Protein AF-0000000080312478 (afdb_homodimer)

pLDDT: mean 86.0, std 17.17, range [28.72, 98.69]

Organism: NCBI:txid927083

Secondary structure (DSSP, 8-state):
-BGGGTSEES---B-TTSBHHHHHHHHHHHT-SEEEEE-TTS-EEEEEEHHHHHHHHHHHT--GGGSBGGGTSBS---EEETTSBHHHHHHHHHHHT-SEEEEE-TTS-EEEEEEHHHHHHHHHT-S-HHHHHHHHHHHHHHHHHHTSPP------/-BGGGTSEES---B-TTSBHHHHHHHHHHHT-SEEEEE-TTS-EEEEEEHHHHHHHHHHHT--GGGSBGGGTSBS---EEETTSBHHHHHHHHHHHT-SEEEEE-TTS-EEEEEEHHHHHHHHHT-S-HHHHHHHHHHHHHHHHHHTSPP------

Sequence (312 aa):
MRVEEIMTRDPRCCAPQDDVSTAARIMWEQDCGVVPVVDDEGAPVGMITDRDICMAAYTRGAKLSDMSIETVMSRDVRTCRASDPIGSAERVMANAQVRRLAVVDDRGRVIGVVSLGDLARSRRRSPIRRTVEHLFADVARTLAAISQPRAERPAPMRVEEIMTRDPRCCAPQDDVSTAARIMWEQDCGVVPVVDDEGAPVGMITDRDICMAAYTRGAKLSDMSIETVMSRDVRTCRASDPIGSAERVMANAQVRRLAVVDDRGRVIGVVSLGDLARSRRRSPIRRTVEHLFADVARTLAAISQPRAERPAP

InterPro domains:
  IPR000644 CBS domain [PF00571] (3-56)
  IPR000644 CBS domain [PF00571] (70-122)
  IPR000644 CBS domain [PS51371] (7-64)
  IPR000644 CBS domain [PS51371] (73-131)
  IPR000644 CBS domain [SM00116] (10-58)
  IPR000644 CBS domain [SM00116] (76-124)
  IPR046342 CBS domain superfamily [G3DSA:3.10.580.10] (1-151)
  IPR046342 CBS domain superfamily [SSF54631] (1-122)
  IPR051257 Diverse Function CBS-Domain-Containing Protein [PTHR43080] (1-122)

Nearest PDB structures (foldseek):
  1xkf-assembly1_B-2  TM=8.472E-01  e=6.798E-12  Mycobacterium tuberculosis
  1pvm-assembly1_A  TM=8.149E-01  e=5.197E-12  Thermoplasma acidophilum DSM 1728
  3fhm-assembly2_B  TM=8.676E-01  e=3.407E-11  Agrobacterium fabrum str. C58
  3fhm-assembly2_C  TM=8.620E-01  e=1.953E-10  Agrobacterium fabrum str. C58
  3fhm-assembly1_D  TM=8.514E-01  e=1.708E-10  Agrobacterium fabrum str. C58

Structure (mmCIF, N/CA/C/O backbone):
data_AF-0000000080312478-model_v1
#
loop_
_entity.id
_entity.type
_entity.pdbx_description
1 polymer 'CBS domain protein'
#
loop_
_atom_site.group_PDB
_atom_site.id
_atom_site.type_symbol
_atom_site.label_atom_id
_atom_site.label_alt_id
_atom_site.label_comp_id
_atom_site.label_asym_id
_atom_site.label_entity_id
_atom_site.label_seq_id
_atom_site.pdbx_PDB_ins_code
_atom_site.Cartn_x
_atom_site.Cartn_y
_atom_site.Cartn_z
_atom_site.occupancy
_atom_site.B_iso_or_equiv
_atom_site.auth_seq_id
_atom_site.auth_comp_id
_atom_site.auth_asym_id
_atom_site.auth_atom_id
_atom_site.pdbx_PDB_model_num
ATOM 1 N N . MET A 1 1 ? -16.922 17.453 9.188 1 86.56 1 MET A N 1
ATOM 2 C CA . MET A 1 1 ? -16.969 16.531 8.055 1 86.56 1 MET A CA 1
ATOM 3 C C . MET A 1 1 ? -17.078 15.086 8.531 1 86.56 1 MET A C 1
ATOM 5 O O . MET A 1 1 ? -16.484 14.711 9.539 1 86.56 1 MET A O 1
ATOM 9 N N . ARG A 1 2 ? -17.906 14.289 7.805 1 93.06 2 ARG A N 1
ATOM 10 C CA . ARG A 1 2 ? -18.172 12.922 8.227 1 93.06 2 ARG A CA 1
ATOM 11 C C . ARG A 1 2 ? -17.578 11.914 7.25 1 93.06 2 ARG A C 1
ATOM 13 O O . ARG A 1 2 ? -17.266 12.266 6.113 1 93.06 2 ARG A O 1
ATOM 20 N N . VAL A 1 3 ? -17.406 10.703 7.688 1 95.25 3 VAL A N 1
ATOM 21 C CA . VAL A 1 3 ? -16.812 9.617 6.91 1 95.25 3 VAL A CA 1
ATOM 22 C C . VAL A 1 3 ? -17.609 9.406 5.625 1 95.25 3 VAL A C 1
ATOM 24 O O . VAL A 1 3 ? -17.047 9.203 4.555 1 95.25 3 VAL A O 1
ATOM 27 N N . GLU A 1 4 ? -18.875 9.547 5.68 1 95.88 4 GLU A N 1
ATOM 28 C CA . GLU A 1 4 ? -19.734 9.289 4.527 1 95.88 4 GLU A CA 1
ATOM 29 C C . GLU A 1 4 ? -19.453 10.273 3.395 1 95.88 4 GLU A C 1
ATOM 31 O O . GLU A 1 4 ? -19.734 9.992 2.23 1 95.88 4 GLU A O 1
ATOM 36 N N . GLU A 1 5 ? -18.922 11.375 3.668 1 93.38 5 GLU A N 1
ATOM 37 C CA . GLU A 1 5 ? -18.656 12.422 2.676 1 93.38 5 GLU A CA 1
ATOM 38 C C . GLU A 1 5 ? -17.406 12.117 1.865 1 93.38 5 GLU A C 1
ATOM 40 O O . GLU A 1 5 ? -17.188 12.703 0.806 1 93.38 5 GLU A O 1
ATOM 45 N N . ILE A 1 6 ? -16.609 11.133 2.375 1 91.38 6 ILE A N 1
ATOM 46 C CA . ILE A 1 6 ? -15.32 10.961 1.71 1 91.38 6 ILE A CA 1
ATOM 47 C C . ILE A 1 6 ? -15.094 9.492 1.373 1 91.38 6 ILE A C 1
ATOM 49 O O . ILE A 1 6 ? -14.195 9.148 0.604 1 91.38 6 ILE A O 1
ATOM 53 N N . MET A 1 7 ? -15.852 8.602 1.888 1 93.81 7 MET A N 1
ATOM 54 C CA . MET A 1 7 ? -15.641 7.172 1.718 1 93.81 7 MET A CA 1
ATOM 55 C C . MET A 1 7 ? -15.961 6.738 0.291 1 93.81 7 MET A C 1
ATOM 57 O O . MET A 1 7 ? -16.703 7.422 -0.418 1 93.81 7 MET A O 1
ATOM 61 N N . THR A 1 8 ? -15.32 5.668 -0.185 1 93.44 8 THR A N 1
ATOM 62 C CA . THR A 1 8 ? -15.812 4.941 -1.351 1 93.44 8 THR A CA 1
ATOM 63 C C . THR A 1 8 ? -17.094 4.176 -1.015 1 93.44 8 THR A C 1
ATOM 65 O O . THR A 1 8 ? -17.109 3.359 -0.092 1 93.44 8 THR A O 1
ATOM 68 N N . ARG A 1 9 ? -18.062 4.441 -1.725 1 95.5 9 ARG A N 1
ATOM 69 C CA . ARG A 1 9 ? -19.359 3.857 -1.407 1 95.5 9 ARG A CA 1
ATOM 70 C C . ARG A 1 9 ? -19.562 2.539 -2.146 1 95.5 9 ARG A C 1
ATOM 72 O O . ARG A 1 9 ? -19.062 2.359 -3.256 1 95.5 9 ARG A O 1
ATOM 79 N N . ASP A 1 10 ? -20.328 1.649 -1.52 1 94.38 10 ASP A N 1
ATOM 80 C CA . ASP A 1 10 ? -20.781 0.374 -2.074 1 94.38 10 ASP A CA 1
ATOM 81 C C . ASP A 1 10 ? -19.609 -0.4 -2.676 1 94.38 10 ASP A C 1
ATOM 83 O O . ASP A 1 10 ? -19.656 -0.791 -3.846 1 94.38 10 ASP A O 1
ATOM 87 N N . PRO A 1 11 ? -18.641 -0.604 -1.815 1 96.12 11 PRO A N 1
ATOM 88 C CA . PRO A 1 11 ? -17.5 -1.365 -2.334 1 96.12 11 PRO A CA 1
ATOM 89 C C . PRO A 1 11 ? -17.875 -2.793 -2.725 1 96.12 11 PRO A C 1
ATOM 91 O O . PRO A 1 11 ? -18.75 -3.4 -2.1 1 96.12 11 PRO A O 1
ATOM 94 N N . ARG A 1 12 ? -17.219 -3.287 -3.783 1 96.69 12 ARG A N 1
ATOM 95 C CA . ARG A 1 12 ? -17.344 -4.723 -4.012 1 96.69 12 ARG A CA 1
ATOM 96 C C . ARG A 1 12 ? -16.688 -5.512 -2.879 1 96.69 12 ARG A C 1
ATOM 98 O O . ARG A 1 12 ? -15.641 -5.129 -2.367 1 96.69 12 ARG A O 1
ATOM 105 N N . CYS A 1 13 ? -17.375 -6.559 -2.457 1 98.06 13 CYS A N 1
ATOM 106 C CA . CYS A 1 13 ? -16.906 -7.426 -1.384 1 98.06 13 CYS A CA 1
ATOM 107 C C . CYS A 1 13 ? -16.75 -8.859 -1.87 1 98.06 13 CYS A C 1
ATOM 109 O O . CYS A 1 13 ? -17.188 -9.195 -2.977 1 98.06 13 CYS A O 1
ATOM 111 N N . CYS A 1 14 ? -16.094 -9.625 -1.102 1 98.12 14 CYS A N 1
ATOM 112 C CA . CYS A 1 14 ? -15.992 -11.055 -1.361 1 98.12 14 CYS A CA 1
ATOM 113 C C . CYS A 1 14 ? -16.5 -11.867 -0.172 1 98.12 14 CYS A C 1
ATOM 115 O O . CYS A 1 14 ? -16.75 -11.312 0.899 1 98.12 14 CYS A O 1
ATOM 117 N N . ALA A 1 15 ? -16.703 -13.141 -0.446 1 98.62 15 ALA A N 1
ATOM 118 C CA . ALA A 1 15 ? -17.094 -14.086 0.604 1 98.62 15 ALA A CA 1
ATOM 119 C C . ALA A 1 15 ? -15.891 -14.93 1.035 1 98.62 15 ALA A C 1
ATOM 121 O O . ALA A 1 15 ? -14.969 -15.156 0.251 1 98.62 15 ALA A O 1
ATOM 122 N N . PRO A 1 16 ? -15.953 -15.422 2.328 1 98.19 16 PRO A N 1
ATOM 123 C CA . PRO A 1 16 ? -14.828 -16.219 2.832 1 98.19 16 PRO A CA 1
ATOM 124 C C . PRO A 1 16 ? -14.539 -17.438 1.973 1 98.19 16 PRO A C 1
ATOM 126 O O . PRO A 1 16 ? -13.383 -17.859 1.853 1 98.19 16 PRO A O 1
ATOM 129 N N . GLN A 1 17 ? -15.516 -17.953 1.303 1 98.12 17 GLN A N 1
ATOM 130 C CA . GLN A 1 17 ? -15.359 -19.219 0.588 1 98.12 17 GLN A CA 1
ATOM 131 C C . GLN A 1 17 ? -14.922 -18.984 -0.854 1 98.12 17 GLN A C 1
ATOM 133 O O . GLN A 1 17 ? -14.547 -19.922 -1.557 1 98.12 17 GLN A O 1
ATOM 138 N N . ASP A 1 18 ? -15.047 -17.75 -1.287 1 98.25 18 ASP A N 1
ATOM 139 C CA . ASP A 1 18 ? -14.539 -17.438 -2.621 1 98.25 18 ASP A CA 1
ATOM 140 C C . ASP A 1 18 ? -13.055 -17.797 -2.734 1 98.25 18 ASP A C 1
ATOM 142 O O . ASP A 1 18 ? -12.359 -17.906 -1.722 1 98.25 18 ASP A O 1
ATOM 146 N N . ASP A 1 19 ? -12.586 -18.062 -3.895 1 98.06 19 ASP A N 1
ATOM 147 C CA . ASP A 1 19 ? -11.148 -18.219 -4.066 1 98.06 19 ASP A CA 1
ATOM 148 C C . ASP A 1 19 ? -10.453 -16.859 -4.117 1 98.06 19 ASP A C 1
ATOM 150 O O . ASP A 1 19 ? -11.078 -15.852 -4.441 1 98.06 19 ASP A O 1
ATOM 154 N N . VAL A 1 20 ? -9.203 -16.828 -3.857 1 98.56 20 VAL A N 1
ATOM 155 C CA . VAL A 1 20 ? -8.406 -15.617 -3.707 1 98.56 20 VAL A CA 1
ATOM 156 C C . VAL A 1 20 ? -8.367 -14.859 -5.031 1 98.56 20 VAL A C 1
ATOM 158 O O . VAL A 1 20 ? -8.305 -13.625 -5.051 1 98.56 20 VAL A O 1
ATOM 161 N N . SER A 1 21 ? -8.477 -15.547 -6.133 1 98.44 21 SER A N 1
ATOM 162 C CA . SER A 1 21 ? -8.484 -14.883 -7.434 1 98.44 21 SER A CA 1
ATOM 163 C C . SER A 1 21 ? -9.672 -13.938 -7.566 1 98.44 21 SER A C 1
ATOM 165 O O . SER A 1 21 ? -9.586 -12.93 -8.266 1 98.44 21 SER A O 1
ATOM 167 N N . THR A 1 22 ? -10.75 -14.219 -6.906 1 98.31 22 THR A N 1
ATOM 168 C CA . THR A 1 22 ? -11.914 -13.336 -6.902 1 98.31 22 THR A CA 1
ATOM 169 C C . THR A 1 22 ? -11.562 -11.969 -6.328 1 98.31 22 THR A C 1
ATOM 171 O O . THR A 1 22 ? -11.906 -10.938 -6.902 1 98.31 22 THR A O 1
ATOM 174 N N . ALA A 1 23 ? -10.891 -11.984 -5.219 1 98.38 23 ALA A N 1
ATOM 175 C CA . ALA A 1 23 ? -10.461 -10.727 -4.609 1 98.38 23 ALA A CA 1
ATOM 176 C C . ALA A 1 23 ? -9.516 -9.961 -5.531 1 98.38 23 ALA A C 1
ATOM 178 O O . ALA A 1 23 ? -9.648 -8.75 -5.703 1 98.38 23 ALA A O 1
ATOM 179 N N . ALA A 1 24 ? -8.57 -10.648 -6.086 1 98.19 24 ALA A N 1
ATOM 180 C CA . ALA A 1 24 ? -7.609 -10.016 -6.988 1 98.19 24 ALA A CA 1
ATOM 181 C C . ALA A 1 24 ? -8.305 -9.422 -8.203 1 98.19 24 ALA A C 1
ATOM 183 O O . ALA A 1 24 ? -7.926 -8.352 -8.688 1 98.19 24 ALA A O 1
ATOM 184 N N . ARG A 1 25 ? -9.305 -10.094 -8.695 1 98.06 25 ARG A N 1
ATOM 185 C CA . ARG A 1 25 ? -10.086 -9.578 -9.812 1 98.06 25 ARG A CA 1
ATOM 186 C C . ARG A 1 25 ? -10.766 -8.266 -9.445 1 98.06 25 ARG A C 1
ATOM 188 O O . ARG A 1 25 ? -10.742 -7.312 -10.219 1 98.06 25 ARG A O 1
ATOM 195 N N . ILE A 1 26 ? -11.352 -8.25 -8.359 1 97.06 26 ILE A N 1
ATOM 196 C CA . ILE A 1 26 ? -12 -7.031 -7.883 1 97.06 26 ILE A CA 1
ATOM 197 C C . ILE A 1 26 ? -10.977 -5.902 -7.797 1 97.06 26 ILE A C 1
ATOM 199 O O . ILE A 1 26 ? -11.242 -4.785 -8.242 1 97.06 26 ILE A O 1
ATOM 203 N N . MET A 1 27 ? -9.82 -6.215 -7.234 1 95.12 27 MET A N 1
ATOM 204 C CA . MET A 1 27 ? -8.766 -5.211 -7.105 1 95.12 27 MET A CA 1
ATOM 205 C C . MET A 1 27 ? -8.344 -4.688 -8.477 1 95.12 27 MET A C 1
ATOM 207 O O . MET A 1 27 ? -8.094 -3.49 -8.641 1 95.12 27 MET A O 1
ATOM 211 N N . TRP A 1 28 ? -8.227 -5.594 -9.344 1 93.56 28 TRP A N 1
ATOM 212 C CA . TRP A 1 28 ? -7.848 -5.23 -10.703 1 93.56 28 TRP A CA 1
ATOM 213 C C . TRP A 1 28 ? -8.898 -4.328 -11.344 1 93.56 28 TRP A C 1
ATOM 215 O O . TRP A 1 28 ? -8.57 -3.268 -11.875 1 93.56 28 TRP A O 1
ATOM 225 N N . GLU A 1 29 ? -10.141 -4.672 -11.227 1 93 29 GLU A N 1
ATOM 226 C CA . GLU A 1 29 ? -11.25 -3.971 -11.867 1 93 29 GLU A CA 1
ATOM 227 C C . GLU A 1 29 ? -11.484 -2.605 -11.234 1 93 29 GLU A C 1
ATOM 229 O O . GLU A 1 29 ? -11.836 -1.645 -11.922 1 93 29 GLU A O 1
ATOM 234 N N . GLN A 1 30 ? -11.273 -2.514 -9.977 1 90.5 30 GLN A N 1
ATOM 235 C CA . GLN A 1 30 ? -11.609 -1.284 -9.266 1 90.5 30 GLN A CA 1
ATOM 236 C C . GLN A 1 30 ? -10.359 -0.484 -8.922 1 90.5 30 GLN A C 1
ATOM 238 O O . GLN A 1 30 ? -10.438 0.575 -8.297 1 90.5 30 GLN A O 1
ATOM 243 N N . ASP A 1 31 ? -9.258 -1.019 -9.227 1 88.81 31 ASP A N 1
ATOM 244 C CA . ASP A 1 31 ? -7.973 -0.384 -8.945 1 88.81 31 ASP A CA 1
ATOM 245 C C . ASP A 1 31 ? -7.836 -0.055 -7.461 1 88.81 31 ASP A C 1
ATOM 247 O O . ASP A 1 31 ? -7.566 1.091 -7.098 1 88.81 31 ASP A O 1
ATOM 251 N N . CYS A 1 32 ? -8 -1.048 -6.715 1 89.75 32 CYS A N 1
ATOM 252 C CA . CYS A 1 32 ? -7.832 -0.933 -5.27 1 89.75 32 CYS A CA 1
ATOM 253 C C . CYS A 1 32 ? -6.945 -2.051 -4.734 1 89.75 32 CYS A C 1
ATOM 255 O O . CYS A 1 32 ? -6.574 -2.965 -5.473 1 89.75 32 CYS A O 1
ATOM 257 N N . GLY A 1 33 ? -6.547 -1.916 -3.518 1 92.31 33 GLY A N 1
ATOM 258 C CA . GLY A 1 33 ? -5.637 -2.887 -2.932 1 92.31 33 GLY A CA 1
ATOM 259 C C . GLY A 1 33 ? -6.223 -3.598 -1.725 1 92.31 33 GLY A C 1
ATOM 260 O O . GLY A 1 33 ? -5.496 -4.238 -0.961 1 92.31 33 GLY A O 1
ATOM 261 N N . VAL A 1 34 ? -7.527 -3.385 -1.567 1 93.12 34 VAL A N 1
ATOM 262 C CA . VAL A 1 34 ? -8.188 -4.012 -0.426 1 93.12 34 VAL A CA 1
ATOM 263 C C . VAL A 1 34 ? -9.633 -4.344 -0.782 1 93.12 34 VAL A C 1
ATOM 265 O O . VAL A 1 34 ? -10.297 -3.582 -1.488 1 93.12 34 VAL A O 1
ATOM 268 N N . VAL A 1 35 ? -10.086 -5.492 -0.29 1 97.06 35 VAL A N 1
ATOM 269 C CA . VAL A 1 35 ? -11.477 -5.914 -0.462 1 97.06 35 VAL A CA 1
ATOM 270 C C . VAL A 1 35 ? -12.031 -6.422 0.867 1 97.06 35 VAL A C 1
ATOM 272 O O . VAL A 1 35 ? -11.445 -7.301 1.498 1 97.06 35 VAL A O 1
ATOM 275 N N . PRO A 1 36 ? -13.164 -5.801 1.329 1 98.19 36 PRO A N 1
ATOM 276 C CA . PRO A 1 36 ? -13.805 -6.383 2.508 1 98.19 36 PRO A CA 1
ATOM 277 C C . PRO A 1 36 ? -14.359 -7.781 2.244 1 98.19 36 PRO A C 1
ATOM 279 O O . PRO A 1 36 ? -14.867 -8.055 1.153 1 98.19 36 PRO A O 1
ATOM 282 N N . VAL A 1 37 ? -14.219 -8.609 3.215 1 98.69 37 VAL A N 1
ATOM 283 C CA . VAL A 1 37 ? -14.828 -9.93 3.189 1 98.69 37 VAL A CA 1
ATOM 284 C C . VAL A 1 37 ? -16.078 -9.945 4.082 1 98.69 37 VAL A C 1
ATOM 286 O O . VAL A 1 37 ? -16 -9.594 5.262 1 98.69 37 VAL A O 1
ATOM 289 N N . VAL A 1 38 ? -17.172 -10.352 3.51 1 98.62 38 VAL A N 1
ATOM 290 C CA . VAL A 1 38 ? -18.422 -10.227 4.254 1 98.62 38 VAL A CA 1
ATOM 291 C C . VAL A 1 38 ? -19.125 -11.578 4.32 1 98.62 38 VAL A C 1
ATOM 293 O O . VAL A 1 38 ? -18.891 -12.445 3.475 1 98.62 38 VAL A O 1
ATOM 296 N N . ASP A 1 39 ? -19.891 -11.719 5.34 1 97.94 39 ASP A N 1
ATOM 297 C CA . ASP A 1 39 ? -20.75 -12.898 5.422 1 97.94 39 ASP A CA 1
ATOM 298 C C . ASP A 1 39 ? -22.062 -12.672 4.684 1 97.94 39 ASP A C 1
ATOM 300 O O . ASP A 1 39 ? -22.219 -11.695 3.955 1 97.94 39 ASP A O 1
ATOM 304 N N . ASP A 1 40 ? -22.938 -13.578 4.797 1 97 40 ASP A N 1
ATOM 305 C CA . ASP A 1 40 ? -24.188 -13.562 4.047 1 97 40 ASP A CA 1
ATOM 306 C C . ASP A 1 40 ? -25.047 -12.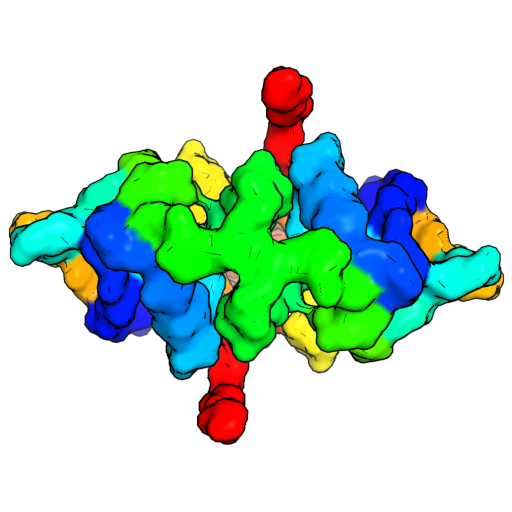367 4.449 1 97 40 ASP A C 1
ATOM 308 O O . ASP A 1 40 ? -25.922 -11.945 3.693 1 97 40 ASP A O 1
ATOM 312 N N . GLU A 1 41 ? -24.844 -11.781 5.594 1 96.94 41 GLU A N 1
ATOM 313 C CA . GLU A 1 41 ? -25.641 -10.656 6.094 1 96.94 41 GLU A CA 1
ATOM 314 C C . GLU A 1 41 ? -24.969 -9.328 5.762 1 96.94 41 GLU A C 1
ATOM 316 O O . GLU A 1 41 ? -25.516 -8.266 6.082 1 96.94 41 GLU A O 1
ATOM 321 N N . GLY A 1 42 ? -23.844 -9.359 5.164 1 97.38 42 GLY A N 1
ATOM 322 C CA . GLY A 1 42 ? -23.141 -8.141 4.793 1 97.38 42 GLY A CA 1
ATOM 323 C C . GLY A 1 42 ? -22.219 -7.617 5.883 1 97.38 42 GLY A C 1
ATOM 324 O O . GLY A 1 42 ? -21.688 -6.516 5.773 1 97.38 42 GLY A O 1
ATOM 325 N N . ALA A 1 43 ? -22.094 -8.484 6.949 1 97.5 43 ALA A N 1
ATOM 326 C CA . ALA A 1 43 ? -21.203 -8.102 8.039 1 97.5 43 ALA A CA 1
ATOM 327 C C . ALA A 1 43 ? -19.75 -8.391 7.684 1 97.5 43 ALA A C 1
ATOM 329 O O . ALA A 1 43 ? -19.438 -9.438 7.113 1 97.5 43 ALA A O 1
ATOM 330 N N . PRO A 1 44 ? -18.891 -7.449 8.031 1 98.06 44 PRO A N 1
ATOM 331 C CA . PRO A 1 44 ? -17.484 -7.695 7.742 1 98.06 44 PRO A CA 1
ATOM 332 C C . PRO A 1 44 ? -16.875 -8.781 8.633 1 98.06 44 PRO A C 1
ATOM 334 O O . PRO A 1 44 ? -16.922 -8.672 9.859 1 98.06 44 PRO A O 1
ATOM 337 N N . VAL A 1 45 ? -16.344 -9.82 8 1 97.88 45 VAL A N 1
ATOM 338 C CA . VAL A 1 45 ? -15.734 -10.914 8.75 1 97.88 45 VAL A CA 1
ATOM 339 C C . VAL A 1 45 ? -14.234 -10.953 8.484 1 97.88 45 VAL A C 1
ATOM 341 O O . VAL A 1 45 ? -13.5 -11.719 9.117 1 97.88 45 VAL A O 1
ATOM 344 N N . GLY A 1 46 ? -13.742 -10.18 7.57 1 97.38 46 GLY A N 1
ATOM 345 C CA . GLY A 1 46 ? -12.32 -10.086 7.25 1 97.38 46 GLY A CA 1
ATOM 346 C C . GLY A 1 46 ? -12.008 -8.961 6.281 1 97.38 46 GLY A C 1
ATOM 347 O O . GLY A 1 46 ? -12.906 -8.227 5.859 1 97.38 46 GLY A O 1
ATOM 348 N N . MET A 1 47 ? -10.789 -8.766 6.047 1 97.06 47 MET A N 1
ATOM 349 C CA . MET A 1 47 ? -10.219 -7.887 5.023 1 97.06 47 MET A CA 1
ATOM 350 C C . MET A 1 47 ? -9.086 -8.586 4.277 1 97.06 47 MET A C 1
ATOM 352 O O . MET A 1 47 ? -8.289 -9.305 4.887 1 97.06 47 MET A O 1
ATOM 356 N N . ILE A 1 48 ? -9.062 -8.406 3.004 1 97.19 48 ILE A N 1
ATOM 357 C CA . ILE A 1 48 ? -7.965 -8.992 2.242 1 97.19 48 ILE A CA 1
ATOM 358 C C . ILE A 1 48 ? -7.301 -7.91 1.389 1 97.19 48 ILE A C 1
ATOM 360 O O . ILE A 1 48 ? -7.984 -7.133 0.721 1 97.19 48 ILE A O 1
ATOM 364 N N . THR A 1 49 ? -5.988 -7.812 1.491 1 94 49 THR A N 1
ATOM 365 C CA . THR A 1 49 ? -5.219 -6.82 0.753 1 94 49 THR A CA 1
ATOM 366 C C . THR A 1 49 ? -4.34 -7.488 -0.3 1 94 49 THR A C 1
ATOM 368 O O . THR A 1 49 ? -4.188 -8.711 -0.303 1 94 49 THR A O 1
ATOM 371 N N . ASP A 1 50 ? -3.846 -6.676 -1.196 1 94.69 50 ASP A N 1
ATOM 372 C CA . ASP A 1 50 ? -2.896 -7.191 -2.18 1 94.69 50 ASP A CA 1
ATOM 373 C C . ASP A 1 50 ? -1.642 -7.73 -1.5 1 94.69 50 ASP A C 1
ATOM 375 O O . ASP A 1 50 ? -1.043 -8.703 -1.973 1 94.69 50 ASP A O 1
ATOM 379 N N . ARG A 1 51 ? -1.297 -7.188 -0.371 1 93.62 51 ARG A N 1
ATOM 380 C CA . ARG A 1 51 ? -0.176 -7.727 0.39 1 93.62 51 ARG A CA 1
ATOM 381 C C . ARG A 1 51 ? -0.496 -9.117 0.921 1 93.62 51 ARG A C 1
ATOM 383 O O . ARG A 1 51 ? 0.339 -10.023 0.851 1 93.62 51 ARG A O 1
ATOM 390 N N . ASP A 1 52 ? -1.643 -9.289 1.462 1 95.19 52 ASP A N 1
ATOM 391 C CA . ASP A 1 52 ? -2.062 -10.609 1.927 1 95.19 52 ASP A CA 1
ATOM 392 C C . ASP A 1 52 ? -1.938 -11.648 0.815 1 95.19 52 ASP A C 1
ATOM 394 O O . ASP A 1 52 ? -1.441 -12.75 1.044 1 95.19 52 ASP A O 1
ATOM 398 N N . ILE A 1 53 ? -2.455 -11.242 -0.321 1 97.75 53 ILE A N 1
ATOM 399 C CA . ILE A 1 53 ? -2.479 -12.156 -1.46 1 97.75 53 ILE A CA 1
ATOM 400 C C . ILE A 1 53 ? -1.05 -12.477 -1.892 1 97.75 53 ILE A C 1
ATOM 402 O O . ILE A 1 53 ? -0.717 -13.641 -2.135 1 97.75 53 ILE A O 1
ATOM 406 N N . CYS A 1 54 ? -0.199 -11.492 -1.982 1 97.25 54 CYS A N 1
ATOM 407 C CA . CYS A 1 54 ? 1.2 -11.688 -2.348 1 97.25 54 CYS A CA 1
ATOM 408 C C . CYS A 1 54 ? 1.889 -12.641 -1.382 1 97.25 54 CYS A C 1
ATOM 410 O O . CYS A 1 54 ? 2.531 -13.602 -1.808 1 97.25 54 CYS A O 1
ATOM 412 N N . MET A 1 55 ? 1.714 -12.422 -0.121 1 96.81 55 MET A N 1
ATOM 413 C CA . MET A 1 55 ? 2.381 -13.234 0.889 1 96.81 55 MET A CA 1
ATOM 414 C C . MET A 1 55 ? 1.851 -14.664 0.873 1 96.81 55 MET A C 1
ATOM 416 O O . MET A 1 55 ? 2.619 -15.617 1.011 1 96.81 55 MET A O 1
ATOM 420 N N . ALA A 1 56 ? 0.586 -14.797 0.689 1 97.62 56 ALA A N 1
ATOM 421 C CA . ALA A 1 56 ? 0.002 -16.141 0.618 1 97.62 56 ALA A CA 1
ATOM 422 C C . ALA A 1 56 ? 0.519 -16.891 -0.601 1 97.62 56 ALA A C 1
ATOM 424 O O . ALA A 1 56 ? 0.854 -18.078 -0.507 1 97.62 56 ALA A O 1
ATOM 425 N N . ALA A 1 57 ? 0.5 -16.188 -1.746 1 97.75 57 ALA A N 1
ATOM 426 C CA . ALA A 1 57 ? 1.021 -16.812 -2.961 1 97.75 57 ALA A CA 1
ATOM 427 C C . ALA A 1 57 ? 2.457 -17.297 -2.762 1 97.75 57 ALA A C 1
ATOM 429 O O . ALA A 1 57 ? 2.83 -18.375 -3.232 1 97.75 57 ALA A O 1
ATOM 430 N N . TYR A 1 58 ? 3.246 -16.547 -2.078 1 97.69 58 TYR A N 1
ATOM 431 C CA . TYR A 1 58 ? 4.641 -16.906 -1.815 1 97.69 58 TYR A CA 1
ATOM 432 C C . TYR A 1 58 ? 4.734 -18.078 -0.851 1 97.69 58 TYR A C 1
ATOM 434 O O . TYR A 1 58 ? 5.34 -19.109 -1.173 1 97.69 58 TYR A O 1
ATOM 442 N N . THR A 1 59 ? 4.102 -17.969 0.321 1 97.38 59 THR A N 1
ATOM 443 C CA . THR A 1 59 ? 4.293 -18.922 1.398 1 97.38 59 THR A CA 1
ATOM 444 C C . THR A 1 59 ? 3.674 -20.281 1.033 1 97.38 59 THR A C 1
ATOM 446 O O . THR A 1 59 ? 4.188 -21.328 1.418 1 97.38 59 THR A O 1
ATOM 449 N N . ARG A 1 60 ? 2.645 -20.25 0.203 1 96.88 60 ARG A N 1
ATOM 450 C CA . ARG A 1 60 ? 1.959 -21.484 -0.143 1 96.88 60 ARG A CA 1
ATOM 451 C C . ARG A 1 60 ? 2.473 -22.047 -1.465 1 96.88 60 ARG A C 1
ATOM 453 O O . ARG A 1 60 ? 2.248 -23.219 -1.779 1 96.88 60 ARG A O 1
ATOM 460 N N . GLY A 1 61 ? 3.064 -21.219 -2.197 1 96.88 61 GLY A N 1
ATOM 461 C CA . GLY A 1 61 ? 3.535 -21.656 -3.504 1 96.88 61 GLY A CA 1
ATOM 462 C C . GLY A 1 61 ? 2.418 -22.125 -4.414 1 96.88 61 GLY A C 1
ATOM 463 O O . GLY A 1 61 ? 2.578 -23.094 -5.145 1 96.88 61 GLY A O 1
ATOM 464 N N . ALA A 1 62 ? 1.288 -21.531 -4.359 1 96.69 62 ALA A N 1
ATOM 465 C CA . ALA A 1 62 ? 0.092 -21.969 -5.07 1 96.69 62 ALA A CA 1
ATOM 466 C C . ALA A 1 62 ? -0.495 -20.844 -5.914 1 96.69 62 ALA A C 1
ATOM 468 O O . ALA A 1 62 ? -0.171 -19.672 -5.703 1 96.69 62 ALA A O 1
ATOM 469 N N . LYS A 1 63 ? -1.305 -21.25 -6.844 1 98 63 LYS A N 1
ATOM 470 C CA . LYS A 1 63 ? -2.078 -20.266 -7.602 1 98 63 LYS A CA 1
ATOM 471 C C . LYS A 1 63 ? -3.176 -19.656 -6.738 1 98 63 LYS A C 1
ATOM 473 O O . LYS A 1 63 ? -3.664 -20.281 -5.801 1 98 63 LYS A O 1
ATOM 478 N N . LEU A 1 64 ? -3.555 -18.453 -7.156 1 98.44 64 LEU A N 1
ATOM 479 C CA . LEU A 1 64 ? -4.574 -17.766 -6.379 1 98.44 64 LEU A CA 1
ATOM 480 C C . LEU A 1 64 ? -5.887 -18.547 -6.387 1 98.44 64 LEU A C 1
ATOM 482 O O . LEU A 1 64 ? -6.594 -18.578 -5.379 1 98.44 64 LEU A O 1
ATOM 486 N N . SER A 1 65 ? -6.168 -19.172 -7.504 1 98.06 65 SER A N 1
ATOM 487 C CA . SER A 1 65 ? -7.426 -19.906 -7.66 1 98.06 65 SER A CA 1
ATOM 488 C C . SER A 1 65 ? -7.453 -21.156 -6.793 1 98.06 65 SER A C 1
ATOM 490 O O . SER A 1 65 ? -8.508 -21.766 -6.602 1 98.06 65 SER A O 1
ATOM 492 N N . ASP A 1 66 ? -6.305 -21.5 -6.234 1 97.88 66 ASP A N 1
ATOM 493 C CA . ASP A 1 66 ? -6.211 -22.734 -5.441 1 97.88 66 ASP A CA 1
ATOM 494 C C . ASP A 1 66 ? -6.332 -22.422 -3.949 1 97.88 66 ASP A C 1
ATOM 496 O O . ASP A 1 66 ? -6.18 -23.312 -3.115 1 97.88 66 ASP A O 1
ATOM 500 N N . MET A 1 67 ? -6.59 -21.234 -3.584 1 98.12 67 MET A N 1
ATOM 501 C CA . MET A 1 67 ? -6.676 -20.812 -2.189 1 98.12 67 MET A CA 1
ATOM 502 C C . MET A 1 67 ? -8.023 -20.156 -1.902 1 98.12 67 MET A C 1
ATOM 504 O O . MET A 1 67 ? -8.531 -19.391 -2.727 1 98.12 67 MET A O 1
ATOM 508 N N . SER A 1 68 ? -8.492 -20.406 -0.739 1 98.44 68 SER A N 1
ATOM 509 C CA . SER A 1 68 ? -9.711 -19.719 -0.312 1 98.44 68 SER A CA 1
ATOM 510 C C . SER A 1 68 ? -9.391 -18.422 0.427 1 98.44 68 SER A C 1
ATOM 512 O O . SER A 1 68 ? -8.367 -18.328 1.104 1 98.44 68 SER A O 1
ATOM 514 N N . ILE A 1 69 ? -10.289 -17.484 0.347 1 98.56 69 ILE A N 1
ATOM 515 C CA . ILE A 1 69 ? -10.094 -16.172 0.946 1 98.56 69 ILE A CA 1
ATOM 516 C C . ILE A 1 69 ? -10.016 -16.297 2.465 1 98.56 69 ILE A C 1
ATOM 518 O O . ILE A 1 69 ? -9.234 -15.602 3.113 1 98.56 69 ILE A O 1
ATOM 522 N N . GLU A 1 70 ? -10.773 -17.203 3.008 1 97.94 70 GLU A N 1
ATOM 523 C CA . GLU A 1 70 ? -10.82 -17.359 4.461 1 97.94 70 GLU A CA 1
ATOM 524 C C . GLU A 1 70 ? -9.453 -17.734 5.02 1 97.94 70 GLU A C 1
ATOM 526 O O . GLU A 1 70 ? -9.141 -17.438 6.172 1 97.94 70 GLU A O 1
ATOM 531 N N . THR A 1 71 ? -8.602 -18.359 4.23 1 97.25 71 THR A N 1
ATOM 532 C CA . THR A 1 71 ? -7.297 -18.812 4.699 1 97.25 71 THR A CA 1
ATOM 533 C C . THR A 1 71 ? -6.258 -17.703 4.523 1 97.25 71 THR A C 1
ATOM 535 O O . THR A 1 71 ? -5.129 -17.828 5 1 97.25 71 THR A O 1
ATOM 538 N N . VAL A 1 72 ? -6.582 -16.594 3.898 1 97.88 72 VAL A N 1
ATOM 539 C CA . VAL A 1 72 ? -5.605 -15.578 3.531 1 97.88 72 VAL A CA 1
ATOM 540 C C . VAL A 1 72 ? -5.969 -14.25 4.195 1 97.88 72 VAL A C 1
ATOM 542 O O . VAL A 1 72 ? -5.09 -13.477 4.57 1 97.88 72 VAL A O 1
ATOM 545 N N . MET A 1 73 ? -7.234 -13.977 4.332 1 97.06 73 MET A N 1
ATOM 546 C CA . MET A 1 73 ? -7.727 -12.688 4.816 1 97.06 73 MET A CA 1
ATOM 547 C C . MET A 1 73 ? -7.312 -12.461 6.266 1 97.06 73 MET A C 1
ATOM 549 O O . MET A 1 73 ? -7.027 -13.414 6.996 1 97.06 73 MET A O 1
ATOM 553 N N . SER A 1 74 ? -7.227 -11.195 6.609 1 94.06 74 SER A N 1
ATOM 554 C CA . SER A 1 74 ? -7.129 -10.844 8.023 1 94.06 74 SER A CA 1
ATOM 555 C C . SER A 1 74 ? -8.5 -10.828 8.68 1 94.06 74 SER A C 1
ATOM 557 O O . SER A 1 74 ? -9.484 -10.367 8.086 1 94.06 74 SER A O 1
ATOM 559 N N . ARG A 1 75 ? -8.562 -11.203 9.875 1 93.25 75 ARG A N 1
ATOM 560 C CA . ARG A 1 75 ? -9.844 -11.305 10.562 1 93.25 75 ARG A CA 1
ATOM 561 C C . ARG A 1 75 ? -10.031 -10.148 11.547 1 93.25 75 ARG A C 1
ATOM 563 O O . ARG A 1 75 ? -11.117 -9.969 12.102 1 93.25 75 ARG A O 1
ATOM 570 N N . ASP A 1 76 ? -9.023 -9.406 11.766 1 87.12 76 ASP A N 1
ATOM 571 C CA . ASP A 1 76 ? -9.133 -8.219 12.617 1 87.12 76 ASP A CA 1
ATOM 572 C C . ASP A 1 76 ? -9.609 -7.012 11.82 1 87.12 76 ASP A C 1
ATOM 574 O O . ASP A 1 76 ? -8.836 -6.09 11.562 1 87.12 76 ASP A O 1
ATOM 578 N N . VAL A 1 77 ? -10.93 -7.02 11.555 1 92.62 77 VAL A N 1
ATOM 579 C CA . VAL A 1 77 ? -11.508 -5.953 10.734 1 92.62 77 VAL A CA 1
ATOM 580 C C . VAL A 1 77 ? -11.82 -4.746 11.617 1 92.62 77 VAL A C 1
ATOM 582 O O . VAL A 1 77 ? -12.578 -4.859 12.586 1 92.62 77 VAL A O 1
ATOM 585 N N . ARG A 1 78 ? -11.211 -3.682 11.328 1 92.69 78 ARG A N 1
ATOM 586 C CA . ARG A 1 78 ? -11.547 -2.422 11.984 1 92.69 78 ARG A CA 1
ATOM 587 C C . ARG A 1 78 ? -12.57 -1.638 11.164 1 92.69 78 ARG A C 1
ATOM 589 O O . ARG A 1 78 ? -12.477 -1.578 9.938 1 92.69 78 ARG A O 1
ATOM 596 N N . THR A 1 79 ? -13.516 -1.142 11.906 1 96.5 79 THR A N 1
ATOM 597 C CA . THR A 1 79 ? -14.617 -0.474 11.219 1 96.5 79 THR A CA 1
ATOM 598 C C . THR A 1 79 ? -14.867 0.91 11.812 1 96.5 79 THR A C 1
ATOM 600 O O . THR A 1 79 ? -14.336 1.238 12.875 1 96.5 79 THR A O 1
ATOM 603 N N . CYS A 1 80 ? -15.578 1.698 11.094 1 97.06 80 CYS A N 1
ATOM 604 C CA . CYS A 1 80 ? -16.172 2.947 11.555 1 97.06 80 CYS A CA 1
ATOM 605 C C . CYS A 1 80 ? -17.578 3.133 10.977 1 97.06 80 CYS A C 1
ATOM 607 O O . CYS A 1 80 ? -18.016 2.338 10.141 1 97.06 80 CYS A O 1
ATOM 609 N N . ARG A 1 81 ? -18.219 4.129 11.492 1 97.62 81 ARG A N 1
ATOM 610 C CA . ARG A 1 81 ? -19.562 4.418 10.992 1 97.62 81 ARG A CA 1
ATOM 611 C C . ARG A 1 81 ? -19.531 5.547 9.969 1 97.62 81 ARG A C 1
ATOM 613 O O . ARG A 1 81 ? -18.641 6.395 9.992 1 97.62 81 ARG A O 1
ATOM 620 N N . ALA A 1 82 ? -20.531 5.527 9.133 1 96.69 82 ALA A N 1
ATOM 621 C CA . ALA A 1 82 ? -20.656 6.566 8.109 1 96.69 82 ALA A CA 1
ATOM 622 C C . ALA A 1 82 ? -20.812 7.941 8.75 1 96.69 82 ALA A C 1
ATOM 624 O O . ALA A 1 82 ? -20.344 8.945 8.203 1 96.69 82 ALA A O 1
ATOM 625 N N . SER A 1 83 ? -21.375 7.996 9.891 1 96.25 83 SER A N 1
ATOM 626 C CA . SER A 1 83 ? -21.703 9.25 10.555 1 96.25 83 SER A CA 1
ATOM 627 C C . SER A 1 83 ? -20.547 9.734 11.422 1 96.25 83 SER A C 1
ATOM 629 O O . SER A 1 83 ? -20.578 10.844 11.961 1 96.25 83 SER A O 1
ATOM 631 N N . ASP A 1 84 ? -19.531 8.875 11.617 1 95.31 84 ASP A N 1
ATOM 632 C CA . ASP A 1 84 ? -18.391 9.266 12.453 1 95.31 84 ASP A CA 1
ATOM 633 C C . ASP A 1 84 ? -17.688 10.484 11.867 1 95.31 84 ASP A C 1
ATOM 635 O O . ASP A 1 84 ? -17.578 10.625 10.648 1 95.31 84 ASP A O 1
ATOM 639 N N . PRO A 1 85 ? -17.25 11.406 12.781 1 92 85 PRO A N 1
ATOM 640 C CA . PRO A 1 85 ? -16.328 12.43 12.289 1 92 85 PRO A CA 1
ATOM 641 C C . PRO A 1 85 ? -15.047 11.836 11.703 1 92 85 PRO A C 1
ATOM 643 O O . PRO A 1 85 ? -14.562 10.805 12.172 1 92 85 PRO A O 1
ATOM 646 N N . ILE A 1 86 ? -14.461 12.43 10.75 1 88.06 86 ILE A N 1
ATOM 647 C CA . ILE A 1 86 ? -13.25 11.969 10.078 1 88.06 86 ILE A CA 1
ATOM 648 C C . ILE A 1 86 ? -12.125 11.812 11.094 1 88.06 86 ILE A C 1
ATOM 650 O O . ILE A 1 86 ? -11.305 10.898 10.992 1 88.06 86 ILE A O 1
ATOM 654 N N . GLY A 1 87 ? -12.039 12.688 12.07 1 86.44 87 GLY A N 1
ATOM 655 C CA . GLY A 1 87 ? -11.031 12.586 13.109 1 86.44 87 GLY A CA 1
ATOM 656 C C . GLY A 1 87 ? -11.094 11.289 13.883 1 86.44 87 GLY A C 1
ATOM 657 O O . GLY A 1 87 ? -10.062 10.727 14.258 1 86.44 87 GLY A O 1
ATOM 658 N N . SER A 1 88 ? -12.297 10.828 14.148 1 89.75 88 SER A N 1
ATOM 659 C CA . SER A 1 88 ? -12.477 9.57 14.852 1 89.75 88 SER A CA 1
ATOM 660 C C . SER A 1 88 ? -11.953 8.391 14.031 1 89.75 88 SER A C 1
ATOM 662 O O . SER A 1 88 ? -11.312 7.488 14.57 1 89.75 88 SER A O 1
ATOM 664 N N . ALA A 1 89 ? -12.25 8.398 12.773 1 90.88 89 ALA A N 1
ATOM 665 C CA . ALA A 1 89 ? -11.742 7.359 11.875 1 90.88 89 ALA A CA 1
ATOM 666 C C . ALA A 1 89 ? -10.211 7.352 11.859 1 90.88 89 ALA A C 1
ATOM 668 O O . ALA A 1 89 ? -9.594 6.289 11.891 1 90.88 89 ALA A O 1
ATOM 669 N N . GLU A 1 90 ? -9.641 8.484 11.805 1 86.88 90 GLU A N 1
ATOM 670 C CA . GLU A 1 90 ? -8.188 8.609 11.805 1 86.88 90 GLU A CA 1
ATOM 671 C C . GLU A 1 90 ? -7.582 7.996 13.062 1 86.88 90 GLU A C 1
ATOM 673 O O . GLU A 1 90 ? -6.555 7.316 12.992 1 86.88 90 GLU A O 1
ATOM 678 N N . ARG A 1 91 ? -8.219 8.203 14.18 1 87 91 ARG A N 1
ATOM 679 C CA . ARG A 1 91 ? -7.738 7.648 15.438 1 87 91 ARG A CA 1
ATOM 680 C C . ARG A 1 91 ? -7.805 6.125 15.422 1 87 91 ARG A C 1
ATOM 682 O O . ARG A 1 91 ? -6.902 5.453 15.922 1 87 91 ARG A O 1
ATOM 689 N N . VAL A 1 92 ? -8.836 5.629 14.875 1 89.06 92 VAL A N 1
ATOM 690 C CA . VAL A 1 92 ? -8.961 4.18 14.758 1 89.06 92 VAL A CA 1
ATOM 691 C C . VAL A 1 92 ? -7.828 3.627 13.898 1 89.06 92 VAL A C 1
ATOM 693 O O . VAL A 1 92 ? -7.207 2.621 14.258 1 89.06 92 VAL A O 1
ATOM 696 N N . MET A 1 93 ? -7.539 4.312 12.812 1 87.5 93 MET A N 1
ATOM 697 C CA . MET A 1 93 ? -6.449 3.877 11.945 1 87.5 93 MET A CA 1
ATOM 698 C C . MET A 1 93 ? -5.121 3.879 12.695 1 87.5 93 MET A C 1
ATOM 700 O O . MET A 1 93 ? -4.367 2.906 12.625 1 87.5 93 MET A O 1
ATOM 704 N N . ALA A 1 94 ? -4.867 4.922 13.359 1 81.69 94 ALA A N 1
ATOM 705 C CA . ALA A 1 94 ? -3.613 5.062 14.094 1 81.69 94 ALA A CA 1
ATOM 706 C C . ALA A 1 94 ? -3.473 3.973 15.156 1 81.69 94 ALA A C 1
ATOM 708 O O . ALA A 1 94 ? -2.432 3.316 15.242 1 81.69 94 ALA A O 1
ATOM 709 N N . ASN A 1 95 ? -4.527 3.752 15.93 1 83.94 95 ASN A N 1
ATOM 710 C CA . ASN A 1 95 ? -4.508 2.779 17.016 1 83.94 95 ASN A CA 1
ATOM 711 C C . ASN A 1 95 ? -4.367 1.354 16.5 1 83.94 95 ASN A C 1
ATOM 713 O O . ASN A 1 95 ? -3.646 0.542 17.078 1 83.94 95 ASN A O 1
ATOM 717 N N . ALA A 1 96 ? -5 1.119 15.398 1 84.56 96 ALA A N 1
ATOM 718 C CA . ALA A 1 96 ? -5.012 -0.231 14.836 1 84.56 96 ALA A CA 1
ATOM 719 C C . ALA A 1 96 ? -3.848 -0.437 13.875 1 84.56 96 ALA A C 1
ATOM 721 O O . ALA A 1 96 ? -3.619 -1.551 13.398 1 84.56 96 ALA A O 1
ATOM 722 N N . GLN A 1 97 ? -3.143 0.633 13.492 1 82.12 97 GLN A N 1
ATOM 723 C CA . GLN A 1 97 ? -2.012 0.589 12.57 1 82.12 97 GLN A CA 1
ATOM 724 C C . GLN A 1 97 ? -2.439 0.082 11.195 1 82.12 97 GLN A C 1
ATOM 726 O O . GLN A 1 97 ? -1.801 -0.81 10.633 1 82.12 97 GLN A O 1
ATOM 731 N N . VAL A 1 98 ? -3.578 0.61 10.766 1 85.62 98 VAL A N 1
ATOM 732 C CA . VAL A 1 98 ? -4.074 0.283 9.43 1 85.62 98 VAL A CA 1
ATOM 733 C C . VAL A 1 98 ? -4.332 1.566 8.648 1 85.62 98 VAL A C 1
ATOM 735 O O . VAL A 1 98 ? -4.52 2.635 9.234 1 85.62 98 VAL A O 1
ATOM 738 N N . ARG A 1 99 ? -4.43 1.424 7.289 1 86.44 99 ARG A N 1
ATOM 739 C CA . ARG A 1 99 ? -4.598 2.586 6.422 1 86.44 99 ARG A CA 1
ATOM 740 C C . ARG A 1 99 ? -6.027 2.674 5.898 1 86.44 99 ARG A C 1
ATOM 742 O O . ARG A 1 99 ? -6.398 3.66 5.258 1 86.44 99 ARG A O 1
ATOM 749 N N . ARG A 1 100 ? -6.781 1.629 6.152 1 91 100 ARG A N 1
ATOM 750 C CA . ARG A 1 100 ? -8.141 1.569 5.633 1 91 100 ARG A CA 1
ATOM 751 C C . ARG A 1 100 ? -9.102 0.97 6.66 1 91 100 ARG A C 1
ATOM 753 O O . ARG A 1 100 ? -8.703 0.117 7.457 1 91 100 ARG A O 1
ATOM 760 N N . LEU A 1 101 ? -10.297 1.483 6.629 1 94.94 101 LEU A N 1
ATOM 761 C CA . LEU A 1 101 ? -11.383 0.977 7.465 1 94.94 101 LEU A CA 1
ATOM 762 C C . LEU A 1 101 ? -12.602 0.627 6.613 1 94.94 101 LEU A C 1
ATOM 764 O O . LEU A 1 101 ? -12.93 1.346 5.668 1 94.94 101 LEU A O 1
ATOM 768 N N . ALA A 1 102 ? -13.227 -0.469 6.957 1 97.5 102 ALA A N 1
ATOM 769 C CA . ALA A 1 102 ? -14.57 -0.699 6.445 1 97.5 102 ALA A CA 1
ATOM 770 C C . ALA A 1 102 ? -15.586 0.214 7.137 1 97.5 102 ALA A C 1
ATOM 772 O O . ALA A 1 102 ? -15.508 0.431 8.344 1 97.5 102 ALA A O 1
ATOM 773 N N . VAL A 1 103 ? -16.453 0.753 6.367 1 98.31 103 VAL A N 1
ATOM 774 C CA . VAL A 1 103 ? -17.531 1.574 6.906 1 98.31 103 VAL A CA 1
ATOM 775 C C . VAL A 1 103 ? -18.812 0.753 6.977 1 98.31 103 VAL A C 1
ATOM 777 O O . VAL A 1 103 ? -19.234 0.138 5.992 1 98.31 103 VAL A O 1
ATOM 780 N N . VAL A 1 104 ? -19.438 0.772 8.141 1 98.19 104 VAL A N 1
ATOM 781 C CA . VAL A 1 104 ? -20.641 -0.058 8.305 1 98.19 104 VAL A CA 1
ATOM 782 C C . VAL A 1 104 ? -21.828 0.822 8.648 1 98.19 104 VAL A C 1
ATOM 784 O O . VAL A 1 104 ? -21.672 1.928 9.172 1 98.19 104 VAL A O 1
ATOM 787 N N . ASP A 1 105 ? -22.953 0.372 8.297 1 97.12 105 ASP A N 1
ATOM 788 C CA . ASP A 1 105 ? -24.172 1.064 8.68 1 97.12 105 ASP A CA 1
ATOM 789 C C . ASP A 1 105 ? -24.656 0.602 10.047 1 97.12 105 ASP A C 1
ATOM 791 O O . ASP A 1 105 ? -23.938 -0.083 10.773 1 97.12 105 ASP A O 1
ATOM 795 N N . ASP A 1 106 ? -25.859 1.015 10.422 1 95.38 106 ASP A N 1
ATOM 796 C CA . ASP A 1 106 ? -26.391 0.762 11.75 1 95.38 106 ASP A CA 1
ATOM 797 C C . ASP A 1 106 ? -26.688 -0.723 11.953 1 95.38 106 ASP A C 1
ATOM 799 O O . ASP A 1 106 ? -26.828 -1.188 13.086 1 95.38 106 ASP A O 1
ATOM 803 N N . ARG A 1 107 ? -26.812 -1.45 10.883 1 96.12 107 ARG A N 1
ATOM 804 C CA . ARG A 1 107 ? -27.078 -2.881 10.961 1 96.12 107 ARG A CA 1
ATOM 805 C C . ARG A 1 107 ? -25.797 -3.691 10.898 1 96.12 107 ARG A C 1
ATOM 807 O O . ARG A 1 107 ? -25.828 -4.922 10.875 1 96.12 107 ARG A O 1
ATOM 814 N N . GLY A 1 108 ? -24.672 -3.037 10.766 1 96.38 108 GLY A N 1
ATOM 815 C CA . GLY A 1 108 ? -23.391 -3.711 10.742 1 96.38 108 GLY A CA 1
ATOM 816 C C . GLY A 1 108 ? -22.969 -4.172 9.359 1 96.38 108 GLY A C 1
ATOM 817 O O . GLY A 1 108 ? -22.047 -4.973 9.211 1 96.38 108 GLY A O 1
ATOM 818 N N . ARG A 1 109 ? -23.703 -3.639 8.375 1 97.62 109 ARG A N 1
ATOM 819 C CA . ARG A 1 109 ? -23.375 -4.012 7 1 97.62 109 ARG A CA 1
ATOM 820 C C . ARG A 1 109 ? -22.344 -3.062 6.398 1 97.62 109 ARG A C 1
ATOM 822 O O . ARG A 1 109 ? -22.422 -1.85 6.602 1 97.62 109 ARG A O 1
ATOM 829 N N . VAL A 1 110 ? -21.469 -3.666 5.594 1 98.5 110 VAL A N 1
ATOM 830 C CA . VAL A 1 110 ? -20.469 -2.84 4.93 1 98.5 110 VAL A CA 1
ATOM 831 C C . VAL A 1 110 ? -21.141 -1.974 3.865 1 98.5 110 VAL A C 1
ATOM 833 O O . VAL A 1 110 ? -21.812 -2.486 2.975 1 98.5 110 VAL A O 1
ATOM 836 N N . ILE A 1 111 ? -20.844 -0.669 3.979 1 98.25 111 ILE A N 1
ATOM 837 C CA . ILE A 1 111 ? -21.453 0.232 3.008 1 98.25 111 ILE A CA 1
ATOM 838 C C . ILE A 1 111 ? -20.375 1.097 2.357 1 98.25 111 ILE A C 1
ATOM 840 O O . ILE A 1 111 ? -20.656 1.892 1.461 1 98.25 111 ILE A O 1
ATOM 844 N N . GLY A 1 112 ? -19.141 0.966 2.807 1 97.81 112 GLY A N 1
ATOM 845 C CA . GLY A 1 112 ? -18.062 1.765 2.238 1 97.81 112 GLY A CA 1
ATOM 846 C C . GLY A 1 112 ? -16.688 1.36 2.74 1 97.81 112 GLY A C 1
ATOM 847 O O . GLY A 1 112 ? -16.578 0.455 3.568 1 97.81 112 GLY A O 1
ATOM 848 N N . VAL A 1 113 ? -15.688 1.929 2.213 1 96.56 113 VAL A N 1
ATOM 849 C CA . VAL A 1 113 ? -14.297 1.871 2.67 1 96.56 113 VAL A CA 1
ATOM 850 C C . VAL A 1 113 ? -13.711 3.279 2.717 1 96.56 113 VAL A C 1
ATOM 852 O O . VAL A 1 113 ? -13.953 4.09 1.818 1 96.56 113 VAL A O 1
ATOM 855 N N . VAL A 1 114 ? -13.016 3.566 3.768 1 93.88 114 VAL A N 1
ATOM 856 C CA . VAL A 1 114 ? -12.359 4.863 3.875 1 93.88 114 VAL A CA 1
ATOM 857 C C . VAL A 1 114 ? -10.875 4.664 4.168 1 93.88 114 VAL A C 1
ATOM 859 O O . VAL A 1 114 ? -10.5 3.799 4.961 1 93.88 114 VAL A O 1
ATOM 862 N N . SER A 1 115 ? -10.047 5.441 3.451 1 90.75 115 SER A N 1
ATOM 863 C CA . SER A 1 115 ? -8.602 5.297 3.6 1 90.75 115 SER A CA 1
ATOM 864 C C . SER A 1 115 ? -7.973 6.582 4.129 1 90.75 115 SER A C 1
ATOM 866 O O . SER A 1 115 ? -8.617 7.629 4.16 1 90.75 115 SER A O 1
ATOM 868 N N . LEU A 1 116 ? -6.73 6.414 4.562 1 88.06 116 LEU A N 1
ATOM 869 C CA . LEU A 1 116 ? -5.957 7.586 4.965 1 88.06 116 LEU A CA 1
ATOM 870 C C . LEU A 1 116 ? -5.789 8.555 3.799 1 88.06 116 LEU A C 1
ATOM 872 O O . LEU A 1 116 ? -5.766 9.773 3.994 1 88.06 116 LEU A O 1
ATOM 876 N N . GLY A 1 117 ? -5.707 8.047 2.602 1 85.62 117 GLY A N 1
ATOM 877 C CA . GLY A 1 117 ? -5.672 8.883 1.414 1 85.62 117 GLY A CA 1
ATOM 878 C C . GLY A 1 117 ? -6.926 9.719 1.231 1 85.62 117 GLY A C 1
ATOM 879 O O . GLY A 1 117 ? -6.852 10.875 0.813 1 85.62 117 GLY A O 1
ATOM 880 N N . ASP A 1 118 ? -8.039 9.133 1.469 1 86.19 118 ASP A N 1
ATOM 881 C CA . ASP A 1 118 ? -9.297 9.859 1.406 1 86.19 118 ASP A CA 1
ATOM 882 C C . ASP A 1 118 ? -9.312 11.023 2.398 1 86.19 118 ASP A C 1
ATOM 884 O O . ASP A 1 118 ? -9.781 12.117 2.076 1 86.19 118 ASP A O 1
ATOM 888 N N . LEU A 1 119 ? -8.828 10.727 3.605 1 84.88 119 LEU A N 1
ATOM 889 C CA . LEU A 1 119 ? -8.758 11.773 4.625 1 84.88 119 LEU A CA 1
ATOM 890 C C . LEU A 1 119 ? -7.855 12.914 4.172 1 84.88 119 LEU A C 1
ATOM 892 O O . LEU A 1 119 ? -8.211 14.086 4.316 1 84.88 119 LEU A O 1
ATOM 896 N N . ALA A 1 120 ? -6.754 12.539 3.594 1 83.19 120 ALA A N 1
ATOM 897 C CA . ALA A 1 120 ? -5.812 13.539 3.105 1 83.19 120 ALA A CA 1
ATOM 898 C C . ALA A 1 120 ? -6.438 14.391 2.008 1 83.19 120 ALA A C 1
ATOM 900 O O . ALA A 1 120 ? -6.281 15.617 2 1 83.19 120 ALA A O 1
ATOM 901 N N . ARG A 1 121 ? -7.16 13.844 1.147 1 81.75 121 ARG A N 1
ATOM 902 C CA . ARG A 1 121 ? -7.785 14.555 0.039 1 81.75 121 ARG A CA 1
ATOM 903 C C . ARG A 1 121 ? -8.867 15.508 0.541 1 81.75 121 ARG A C 1
ATOM 905 O O . ARG A 1 121 ? -9.047 16.594 -0.013 1 81.75 121 ARG A O 1
ATOM 912 N N . SER A 1 122 ? -9.602 15.023 1.5 1 76.5 122 SER A N 1
ATOM 913 C CA . SER A 1 122 ? -10.695 15.828 2.021 1 76.5 122 SER A CA 1
ATOM 914 C C . SER A 1 122 ? -10.18 17.125 2.656 1 76.5 122 SER A C 1
ATOM 916 O O . SER A 1 122 ? -10.867 18.141 2.643 1 76.5 122 SER A O 1
ATOM 918 N N . ARG A 1 123 ? -9 17.047 3.199 1 68.19 123 ARG A N 1
ATOM 919 C CA . ARG A 1 123 ? -8.461 18.219 3.895 1 68.19 123 ARG A CA 1
ATOM 920 C C . ARG A 1 123 ? -7.945 19.25 2.902 1 68.19 123 ARG A C 1
ATOM 922 O O . ARG A 1 123 ? -7.832 20.438 3.236 1 68.19 123 ARG A O 1
ATOM 929 N N . ARG A 1 124 ? -7.652 18.766 1.743 1 63.94 124 ARG A N 1
ATOM 930 C CA . ARG A 1 124 ? -7.238 19.688 0.692 1 63.94 124 ARG A CA 1
ATOM 931 C C . ARG A 1 124 ? -8.375 20.641 0.318 1 63.94 124 ARG A C 1
ATOM 933 O O . ARG A 1 124 ? -8.125 21.766 -0.114 1 63.94 124 ARG A O 1
ATOM 940 N N . ARG A 1 125 ? -9.492 20.281 0.645 1 62.31 125 ARG A N 1
ATOM 941 C CA . ARG A 1 125 ? -10.656 21.047 0.217 1 62.31 125 ARG A CA 1
ATOM 942 C C . ARG A 1 125 ? -11.086 22.031 1.302 1 62.31 125 ARG A C 1
ATOM 944 O O . ARG A 1 125 ? -11.977 22.859 1.082 1 62.31 125 ARG A O 1
ATOM 951 N N . SER A 1 126 ? -10.414 21.938 2.471 1 60.75 126 SER A N 1
ATOM 952 C CA . SER A 1 126 ? -10.859 22.797 3.564 1 60.75 126 SER A CA 1
ATOM 953 C C . SER A 1 126 ? -10.445 24.25 3.332 1 60.75 126 SER A C 1
ATOM 955 O O . SER A 1 126 ? -9.305 24.516 2.973 1 60.75 126 SER A O 1
ATOM 957 N N . PRO A 1 127 ? -11.336 25.125 3.412 1 56.56 127 PRO A N 1
ATOM 958 C CA . PRO A 1 127 ? -11.102 26.531 3.133 1 56.56 127 PRO A CA 1
ATOM 959 C C . PRO A 1 127 ? -10.211 27.203 4.18 1 56.56 127 PRO A C 1
ATOM 961 O O . PRO A 1 127 ? -9.547 28.203 3.887 1 56.56 127 PRO A O 1
ATOM 964 N N . ILE A 1 128 ? -10.305 26.734 5.371 1 51.84 128 ILE A N 1
ATOM 965 C CA . ILE A 1 128 ? -9.562 27.469 6.402 1 51.84 128 ILE A CA 1
ATOM 966 C C . ILE A 1 128 ? -8.141 26.922 6.488 1 51.84 128 ILE A C 1
ATOM 968 O O . ILE A 1 128 ? -7.93 25.781 6.93 1 51.84 128 ILE A O 1
ATOM 972 N N . ARG A 1 129 ? -7.164 27.688 6.125 1 54.88 129 ARG A N 1
ATOM 973 C CA . ARG A 1 129 ? -5.766 27.328 5.926 1 54.88 129 ARG A CA 1
ATOM 974 C C . ARG A 1 129 ? -5.168 26.734 7.199 1 54.88 129 ARG A C 1
ATOM 976 O O . ARG A 1 129 ? -4.48 25.719 7.148 1 54.88 129 ARG A O 1
ATOM 983 N N . ARG A 1 130 ? -5.34 27.5 8.273 1 52.44 130 ARG A N 1
ATOM 984 C CA . ARG A 1 130 ? -4.703 27.062 9.508 1 52.44 130 ARG A CA 1
ATOM 985 C C . ARG A 1 130 ? -5.211 25.688 9.93 1 52.44 130 ARG A C 1
ATOM 987 O O . ARG A 1 130 ? -4.434 24.844 10.367 1 52.44 130 ARG A O 1
ATOM 994 N N . THR A 1 131 ? -6.484 25.562 9.844 1 51.81 131 THR A N 1
ATOM 995 C CA . THR A 1 131 ? -7.137 24.312 10.211 1 51.81 131 THR A CA 1
ATOM 996 C C . THR A 1 131 ? -6.695 23.188 9.281 1 51.81 131 THR A C 1
ATOM 998 O O . THR A 1 131 ? -6.434 22.062 9.734 1 51.81 131 THR A O 1
ATOM 1001 N N . VAL A 1 132 ? -6.477 23.688 8.133 1 52.66 132 VAL A N 1
ATOM 1002 C CA . VAL A 1 132 ? -6.102 22.688 7.125 1 52.66 132 VAL A CA 1
ATOM 1003 C C . VAL A 1 132 ? -4.707 22.156 7.426 1 52.66 132 VAL A C 1
ATOM 1005 O O . VAL A 1 132 ? -4.469 20.938 7.34 1 52.66 132 VAL A O 1
ATOM 1008 N N . GLU A 1 133 ? -3.924 23.062 7.82 1 59.03 133 GLU A N 1
ATOM 1009 C CA . GLU A 1 133 ? -2.547 22.672 8.094 1 59.03 133 GLU A CA 1
ATOM 1010 C C . GLU A 1 133 ? -2.475 21.688 9.266 1 59.03 133 GLU A C 1
ATOM 1012 O O . GLU A 1 133 ? -1.721 20.719 9.219 1 59.03 133 GLU A O 1
ATOM 1017 N N . HIS A 1 134 ? -3.316 22.016 10.258 1 57.69 134 HIS A N 1
ATOM 1018 C CA . HIS A 1 134 ? -3.33 21.125 11.414 1 57.69 134 HIS A CA 1
ATOM 1019 C C . HIS A 1 134 ? -3.867 19.75 11.047 1 57.69 134 HIS A C 1
ATOM 1021 O O . HIS A 1 134 ? -3.311 18.734 11.461 1 57.69 134 HIS A O 1
ATOM 1027 N N . LEU A 1 135 ? -4.785 19.812 10.188 1 59.12 135 LEU A N 1
ATOM 1028 C CA . LEU A 1 135 ? -5.422 18.562 9.773 1 59.12 135 LEU A CA 1
ATOM 1029 C C . LEU A 1 135 ? -4.48 17.75 8.898 1 59.12 135 LEU A C 1
ATOM 1031 O O . LEU A 1 135 ? -4.434 16.516 9.016 1 59.12 135 LEU A O 1
ATOM 1035 N N . PHE A 1 136 ? -3.805 18.469 8.141 1 60.62 136 PHE A N 1
ATOM 1036 C CA . PHE A 1 136 ? -2.807 17.781 7.332 1 60.62 136 PHE A CA 1
ATOM 1037 C C . PHE A 1 136 ? -1.712 17.188 8.211 1 60.62 136 PHE A C 1
ATOM 1039 O O . PHE A 1 136 ? -1.245 16.078 7.961 1 60.62 136 PHE A O 1
ATOM 1046 N N . ALA A 1 137 ? -1.44 17.953 9.141 1 64.5 137 ALA A N 1
ATOM 1047 C CA . ALA A 1 137 ? -0.42 17.469 10.055 1 64.5 137 ALA A CA 1
ATOM 1048 C C . ALA A 1 137 ? -0.877 16.188 10.742 1 64.5 137 ALA A C 1
ATOM 1050 O O . ALA A 1 137 ? -0.076 15.273 10.977 1 64.5 137 ALA A O 1
ATOM 1051 N N . ASP A 1 138 ? -2.129 16.078 10.977 1 66.44 138 ASP A N 1
ATOM 1052 C CA . ASP A 1 138 ? -2.664 14.883 11.625 1 66.44 138 ASP A CA 1
ATOM 1053 C C . ASP A 1 138 ? -2.566 13.672 10.695 1 66.44 138 ASP A C 1
ATOM 1055 O O . ASP A 1 138 ? -2.201 12.578 11.141 1 66.44 138 ASP A O 1
ATOM 1059 N N . VAL A 1 139 ? -2.828 13.922 9.484 1 70.31 139 VAL A N 1
ATOM 1060 C CA . VAL A 1 139 ? -2.752 12.836 8.516 1 70.31 139 VAL A CA 1
ATOM 1061 C C . VAL A 1 139 ? -1.307 12.359 8.383 1 70.31 139 VAL A C 1
ATOM 1063 O O . VAL A 1 139 ? -1.046 11.156 8.344 1 70.31 139 VAL A O 1
ATOM 1066 N N . ALA A 1 140 ? -0.515 13.312 8.344 1 71.62 140 ALA A N 1
ATOM 1067 C CA . ALA A 1 140 ? 0.901 12.977 8.234 1 71.62 140 ALA A CA 1
ATOM 1068 C C . ALA A 1 140 ? 1.391 12.234 9.477 1 71.62 140 ALA A C 1
ATOM 1070 O O . ALA A 1 140 ? 2.209 11.32 9.383 1 71.62 140 ALA A O 1
ATOM 1071 N N . ARG A 1 141 ? 0.851 12.617 10.57 1 70 141 ARG A N 1
ATOM 1072 C CA . ARG A 1 141 ? 1.196 11.938 11.812 1 70 141 ARG A CA 1
ATOM 1073 C C . ARG A 1 141 ? 0.7 10.492 11.805 1 70 141 ARG A C 1
ATOM 1075 O O . ARG A 1 141 ? 1.403 9.586 12.258 1 70 141 ARG A O 1
ATOM 1082 N N . THR A 1 142 ? -0.39 10.352 11.367 1 69.56 142 THR A N 1
ATOM 1083 C CA . THR A 1 142 ? -0.94 9.008 11.25 1 69.56 142 THR A CA 1
ATOM 1084 C C . THR A 1 142 ? -0.118 8.164 10.281 1 69.56 142 THR A C 1
ATOM 1086 O O . THR A 1 142 ? 0.22 7.02 10.578 1 69.56 142 THR A O 1
ATOM 1089 N N . LEU A 1 143 ? 0.165 8.781 9.211 1 74.06 143 LEU A N 1
ATOM 1090 C CA . LEU A 1 143 ? 1.009 8.078 8.25 1 74.06 143 LEU A CA 1
ATOM 1091 C C . LEU A 1 143 ? 2.334 7.668 8.891 1 74.06 143 LEU A C 1
ATOM 1093 O O . LEU A 1 143 ? 2.803 6.547 8.695 1 74.06 143 LEU A O 1
ATOM 1097 N N . ALA A 1 144 ? 2.896 8.531 9.641 1 70.06 144 ALA A N 1
ATOM 1098 C CA . ALA A 1 144 ? 4.145 8.242 10.344 1 70.06 144 ALA A CA 1
ATOM 1099 C C . ALA A 1 144 ? 3.973 7.078 11.32 1 70.06 144 ALA A C 1
ATOM 1101 O O . ALA A 1 144 ? 4.844 6.215 11.422 1 70.06 144 ALA A O 1
ATOM 1102 N N . ALA A 1 145 ? 2.9 7.012 11.969 1 66.75 145 ALA A N 1
ATOM 1103 C CA . ALA A 1 145 ? 2.633 5.996 12.984 1 66.75 145 ALA A CA 1
ATOM 1104 C C . ALA A 1 145 ? 2.445 4.621 12.344 1 66.75 145 ALA A C 1
ATOM 1106 O O . ALA A 1 145 ? 2.865 3.607 12.906 1 66.75 145 ALA A O 1
ATOM 1107 N N . ILE A 1 146 ? 1.902 4.566 11.203 1 64.94 146 ILE A N 1
ATOM 1108 C CA . ILE A 1 146 ? 1.54 3.279 10.617 1 64.94 146 ILE A CA 1
ATOM 1109 C C . ILE A 1 146 ? 2.658 2.799 9.695 1 64.94 146 ILE A C 1
ATOM 1111 O O . ILE A 1 146 ? 2.602 1.684 9.172 1 64.94 146 ILE A O 1
ATOM 1115 N N . SER A 1 147 ? 3.561 3.609 9.352 1 62.16 147 SER A N 1
ATOM 1116 C CA . SER A 1 147 ? 4.664 3.248 8.469 1 62.16 147 SER A CA 1
ATOM 1117 C C . SER A 1 147 ? 5.855 2.719 9.258 1 62.16 147 SER A C 1
ATOM 1119 O O . SER A 1 147 ? 6.957 2.586 8.719 1 62.16 147 SER A O 1
ATOM 1121 N N . GLN A 1 148 ? 5.629 2.328 10.508 1 56.28 148 GLN A N 1
ATOM 1122 C CA . GLN A 1 148 ? 6.715 1.77 11.305 1 56.28 148 GLN A CA 1
ATOM 1123 C C . GLN A 1 148 ? 7.012 0.329 10.898 1 56.28 148 GLN A C 1
ATOM 1125 O O . GLN A 1 148 ? 6.098 -0.431 10.57 1 56.28 148 GLN A O 1
ATOM 1130 N N . PRO A 1 149 ? 8.352 0.08 10.539 1 48.66 149 PRO A N 1
ATOM 1131 C CA . PRO A 1 149 ? 8.68 -1.319 10.258 1 48.66 149 PRO A CA 1
ATOM 1132 C C . PRO A 1 149 ? 8.141 -2.277 11.312 1 48.66 149 PRO A C 1
ATOM 1134 O O . PRO A 1 149 ? 8.078 -1.932 12.492 1 48.66 149 PRO A O 1
ATOM 1137 N N . ARG A 1 150 ? 7.211 -3.254 10.836 1 44.75 150 ARG A N 1
ATOM 1138 C CA . ARG A 1 150 ? 6.762 -4.25 11.805 1 44.75 150 ARG A CA 1
ATOM 1139 C C . ARG A 1 150 ? 7.945 -4.887 12.523 1 44.75 150 ARG A C 1
ATOM 1141 O O . ARG A 1 150 ? 8.984 -5.152 11.914 1 44.75 150 ARG A O 1
ATOM 1148 N N . ALA A 1 151 ? 7.867 -4.879 13.805 1 38.56 151 ALA A N 1
ATOM 1149 C CA . ALA A 1 151 ? 8.859 -5.59 14.609 1 38.56 151 ALA A CA 1
ATOM 1150 C C . ALA A 1 151 ? 9.188 -6.949 13.992 1 38.56 151 ALA A C 1
ATOM 1152 O O . ALA A 1 151 ? 8.414 -7.48 13.195 1 38.56 151 ALA A O 1
ATOM 1153 N N . GLU A 1 152 ? 10.227 -7.668 14.234 1 35.56 152 GLU A N 1
ATOM 1154 C CA . GLU A 1 152 ? 10.805 -8.961 13.867 1 35.56 152 GLU A CA 1
ATOM 1155 C C . GLU A 1 152 ? 9.711 -10 13.617 1 35.56 152 GLU A C 1
ATOM 1157 O O . GLU A 1 152 ? 8.859 -10.227 14.477 1 35.56 152 GLU A O 1
ATOM 1162 N N . ARG A 1 153 ? 9.047 -9.984 12.555 1 36 153 ARG A N 1
ATOM 1163 C CA . ARG A 1 153 ? 8.164 -11.141 12.453 1 36 153 ARG A CA 1
ATOM 1164 C C . ARG A 1 153 ? 8.922 -12.43 12.742 1 36 153 ARG A C 1
ATOM 1166 O O . ARG A 1 153 ? 9.984 -12.672 12.172 1 36 153 ARG A O 1
ATOM 1173 N N . PRO A 1 154 ? 8.531 -13.07 13.781 1 34.22 154 PRO A N 1
ATOM 1174 C CA . PRO A 1 154 ? 9.211 -14.344 14.062 1 34.22 154 PRO A CA 1
ATOM 1175 C C . PRO A 1 154 ? 9.312 -15.234 12.828 1 34.22 154 PRO A C 1
ATOM 1177 O O . PRO A 1 154 ? 8.477 -15.148 11.922 1 34.22 154 PRO A O 1
ATOM 1180 N N . ALA A 1 155 ? 10.57 -15.703 12.562 1 31.83 155 ALA A N 1
ATOM 1181 C CA . ALA A 1 155 ? 10.797 -16.797 11.625 1 31.83 155 ALA A CA 1
ATOM 1182 C C . ALA A 1 155 ? 9.648 -17.797 11.664 1 31.83 155 ALA A C 1
ATOM 1184 O O . ALA A 1 155 ? 9.172 -18.156 12.742 1 31.83 155 ALA A O 1
ATOM 1185 N N . PRO A 1 156 ? 8.938 -17.891 10.242 1 28.72 156 PRO A N 1
ATOM 1186 C CA . PRO A 1 156 ? 8 -19.016 10.375 1 28.72 156 PRO A CA 1
ATOM 1187 C C . PRO A 1 156 ? 8.625 -20.234 11.039 1 28.72 156 PRO A C 1
ATOM 1189 O O . PRO A 1 156 ? 9.844 -20.422 10.969 1 28.72 156 PRO A O 1
ATOM 1192 N N . MET B 1 1 ? 17.625 18.625 6.508 1 86.62 1 MET B N 1
ATOM 1193 C CA . MET B 1 1 ? 17.672 17.172 6.621 1 86.62 1 MET B CA 1
ATOM 1194 C C . MET B 1 1 ? 17.781 16.516 5.242 1 86.62 1 MET B C 1
ATOM 1196 O O . MET B 1 1 ? 17.188 17 4.277 1 86.62 1 MET B O 1
ATOM 1200 N N . ARG B 1 2 ? 18.594 15.453 5.168 1 93.19 2 ARG B N 1
ATOM 1201 C CA . ARG B 1 2 ? 18.875 14.82 3.883 1 93.19 2 ARG B CA 1
ATOM 1202 C C . ARG B 1 2 ? 18.281 13.422 3.822 1 93.19 2 ARG B C 1
ATOM 1204 O O . ARG B 1 2 ? 17.953 12.828 4.855 1 93.19 2 ARG B O 1
ATOM 1211 N N . VAL B 1 3 ? 18.094 12.906 2.631 1 95.38 3 VAL B N 1
ATOM 1212 C CA . VAL B 1 3 ? 17.5 11.594 2.379 1 95.38 3 VAL B CA 1
ATOM 1213 C C . VAL B 1 3 ? 18.297 10.516 3.105 1 95.38 3 VAL B C 1
ATOM 1215 O O . VAL B 1 3 ? 17.734 9.594 3.693 1 95.38 3 VAL B O 1
ATOM 1218 N N . GLU B 1 4 ? 19.578 10.656 3.174 1 95.88 4 GLU B N 1
ATOM 1219 C CA . GLU B 1 4 ? 20.422 9.633 3.777 1 95.88 4 GLU B CA 1
ATOM 1220 C C . GLU B 1 4 ? 20.141 9.484 5.27 1 95.88 4 GLU B C 1
ATOM 1222 O O . GLU B 1 4 ? 20.422 8.445 5.859 1 95.88 4 GLU B O 1
ATOM 1227 N N . GLU B 1 5 ? 19.609 10.445 5.887 1 93.44 5 GLU B N 1
ATOM 1228 C CA . GLU B 1 5 ? 19.344 10.445 7.324 1 93.44 5 GLU B CA 1
ATOM 1229 C C . GLU B 1 5 ? 18.094 9.648 7.656 1 93.44 5 GLU B C 1
ATOM 1231 O O . GLU B 1 5 ? 17.875 9.281 8.812 1 93.44 5 GLU B O 1
ATOM 1236 N N . ILE B 1 6 ? 17.297 9.336 6.586 1 91.44 6 ILE B N 1
ATOM 1237 C CA . ILE B 1 6 ? 16.016 8.734 6.922 1 91.44 6 ILE B CA 1
ATOM 1238 C C . ILE B 1 6 ? 15.789 7.477 6.078 1 91.44 6 ILE B C 1
ATOM 1240 O O . ILE B 1 6 ? 14.891 6.684 6.363 1 91.44 6 ILE B O 1
ATOM 1244 N N . MET B 1 7 ? 16.531 7.246 5.082 1 93.88 7 MET B N 1
ATOM 1245 C CA . MET B 1 7 ? 16.328 6.137 4.156 1 93.88 7 MET B CA 1
ATOM 1246 C C . MET B 1 7 ? 16.641 4.805 4.824 1 93.88 7 MET B C 1
ATOM 1248 O O . MET B 1 7 ? 17.375 4.758 5.812 1 93.88 7 MET B O 1
ATOM 1252 N N . THR B 1 8 ? 16.016 3.725 4.363 1 93.44 8 THR B N 1
ATOM 1253 C CA . THR B 1 8 ? 16.5 2.377 4.637 1 93.44 8 THR B CA 1
ATOM 1254 C C . THR B 1 8 ? 17.781 2.098 3.855 1 93.44 8 THR B C 1
ATOM 1256 O O . THR B 1 8 ? 17.797 2.195 2.627 1 93.44 8 THR B O 1
ATOM 1259 N N . ARG B 1 9 ? 18.75 1.773 4.539 1 95.5 9 ARG B N 1
ATOM 1260 C CA . ARG B 1 9 ? 20.047 1.603 3.898 1 95.5 9 ARG B CA 1
ATOM 1261 C C . ARG B 1 9 ? 20.25 0.16 3.449 1 95.5 9 ARG B C 1
ATOM 1263 O O . ARG B 1 9 ? 19.75 -0.771 4.082 1 95.5 9 ARG B O 1
ATOM 1270 N N . ASP B 1 10 ? 21.016 0.003 2.367 1 94.31 10 ASP B N 1
ATOM 1271 C CA . ASP B 1 10 ? 21.469 -1.274 1.82 1 94.31 10 ASP B CA 1
ATOM 1272 C C . ASP B 1 10 ? 20.297 -2.244 1.67 1 94.31 10 ASP B C 1
ATOM 1274 O O . ASP B 1 10 ? 20.328 -3.359 2.193 1 94.31 10 ASP B O 1
ATOM 1278 N N . PRO B 1 11 ? 19.328 -1.768 0.926 1 96.06 11 PRO B N 1
ATOM 1279 C CA . PRO B 1 11 ? 18.188 -2.666 0.724 1 96.06 11 PRO B CA 1
ATOM 1280 C C . PRO B 1 11 ? 18.562 -3.93 -0.047 1 96.06 11 PRO B C 1
ATOM 1282 O O . PRO B 1 11 ? 19.438 -3.891 -0.917 1 96.06 11 PRO B O 1
ATOM 1285 N N . ARG B 1 12 ? 17.922 -5.031 0.317 1 96.75 12 ARG B N 1
ATOM 1286 C CA . ARG B 1 12 ? 18.031 -6.188 -0.568 1 96.75 12 ARG B CA 1
ATOM 1287 C C . ARG B 1 12 ? 17.391 -5.906 -1.921 1 96.75 12 ARG B C 1
ATOM 1289 O O . ARG B 1 12 ? 16.328 -5.273 -1.992 1 96.75 12 ARG B O 1
ATOM 1296 N N . CYS B 1 13 ? 18.062 -6.324 -2.967 1 98.12 13 CYS B N 1
ATOM 1297 C CA . CYS B 1 13 ? 17.594 -6.141 -4.332 1 98.12 13 CYS B CA 1
ATOM 1298 C C . CYS B 1 13 ? 17.438 -7.48 -5.043 1 98.12 13 CYS B C 1
ATOM 1300 O O . CYS B 1 13 ? 17.859 -8.516 -4.523 1 98.12 13 CYS B O 1
ATOM 1302 N N . CYS B 1 14 ? 16.797 -7.438 -6.125 1 98.12 14 CYS B N 1
ATOM 1303 C CA . CYS B 1 14 ? 16.688 -8.609 -6.988 1 98.12 14 CYS B CA 1
ATOM 1304 C C . CYS B 1 14 ? 17.203 -8.297 -8.391 1 98.12 14 CYS B C 1
ATOM 1306 O O . CYS B 1 14 ? 17.453 -7.141 -8.727 1 98.12 14 CYS B O 1
ATOM 1308 N N . ALA B 1 15 ? 17.406 -9.375 -9.141 1 98.62 15 ALA B N 1
ATOM 1309 C CA . ALA B 1 15 ? 17.797 -9.258 -10.547 1 98.62 15 ALA B CA 1
ATOM 1310 C C . ALA B 1 15 ? 16.594 -9.531 -11.461 1 98.62 15 ALA B C 1
ATOM 1312 O O . ALA B 1 15 ? 15.672 -10.25 -11.086 1 98.62 15 ALA B O 1
ATOM 1313 N N . PRO B 1 16 ? 16.656 -8.93 -12.703 1 98.19 16 PRO B N 1
ATOM 1314 C CA . PRO B 1 16 ? 15.523 -9.109 -13.625 1 98.19 16 PRO B CA 1
ATOM 1315 C C . PRO B 1 16 ? 15.242 -10.578 -13.93 1 98.19 16 PRO B C 1
ATOM 1317 O O . PRO B 1 16 ? 14.086 -10.953 -14.148 1 98.19 16 PRO B O 1
ATOM 1320 N N . GLN B 1 17 ? 16.219 -11.406 -13.844 1 98.12 17 GLN B N 1
ATOM 1321 C CA . GLN B 1 17 ? 16.062 -12.797 -14.266 1 98.12 17 GLN B CA 1
ATOM 1322 C C . GLN B 1 17 ? 15.625 -13.688 -13.109 1 98.12 17 GLN B C 1
ATOM 1324 O O . GLN B 1 17 ? 15.258 -14.844 -13.305 1 98.12 17 GLN B O 1
ATOM 1329 N N . ASP B 1 18 ? 15.75 -13.148 -11.906 1 98.25 18 ASP B N 1
ATOM 1330 C CA . ASP B 1 18 ? 15.242 -13.914 -10.773 1 98.25 18 ASP B CA 1
ATOM 1331 C C . ASP B 1 18 ? 13.758 -14.234 -10.953 1 98.25 18 ASP B C 1
ATOM 1333 O O . ASP B 1 18 ? 13.062 -13.578 -11.727 1 98.25 18 ASP B O 1
ATOM 1337 N N . ASP B 1 19 ? 13.305 -15.266 -10.352 1 98.06 19 ASP B N 1
ATOM 1338 C CA . ASP B 1 19 ? 11.859 -15.5 -10.344 1 98.06 19 ASP B CA 1
ATOM 1339 C C . ASP B 1 19 ? 11.164 -14.602 -9.32 1 98.06 19 ASP B C 1
ATOM 1341 O O . ASP B 1 19 ? 11.789 -14.141 -8.367 1 98.06 19 ASP B O 1
ATOM 1345 N N . VAL B 1 20 ? 9.906 -14.398 -9.477 1 98.56 20 VAL B N 1
ATOM 1346 C CA . VAL B 1 20 ? 9.117 -13.453 -8.695 1 98.56 20 VAL B CA 1
ATOM 1347 C C . VAL B 1 20 ? 9.07 -13.898 -7.238 1 98.56 20 VAL B C 1
ATOM 1349 O O . VAL B 1 20 ? 9.008 -13.062 -6.332 1 98.56 20 VAL B O 1
ATOM 1352 N N . SER B 1 21 ? 9.188 -15.172 -6.98 1 98.44 21 SER B N 1
ATOM 1353 C CA . SER B 1 21 ? 9.188 -15.664 -5.605 1 98.44 21 SER B CA 1
ATOM 1354 C C . SER B 1 21 ? 10.375 -15.109 -4.82 1 98.44 21 SER B C 1
ATOM 1356 O O . SER B 1 21 ? 10.289 -14.922 -3.605 1 98.44 21 SER B O 1
ATOM 1358 N N . THR B 1 22 ? 11.453 -14.812 -5.48 1 98.31 22 THR B N 1
ATOM 1359 C CA . THR B 1 22 ? 12.617 -14.211 -4.84 1 98.31 22 THR B CA 1
ATOM 1360 C C . THR B 1 22 ? 12.258 -12.852 -4.242 1 98.31 22 THR B C 1
ATOM 1362 O O . THR B 1 22 ? 12.602 -12.562 -3.094 1 98.31 22 THR B O 1
ATOM 1365 N N . ALA B 1 23 ? 11.586 -12.055 -5.012 1 98.38 23 ALA B N 1
ATOM 1366 C CA . ALA B 1 23 ? 11.156 -10.75 -4.516 1 98.38 23 ALA B CA 1
ATOM 1367 C C . ALA B 1 23 ? 10.203 -10.898 -3.332 1 98.38 23 ALA B C 1
ATOM 1369 O O . ALA B 1 23 ? 10.336 -10.195 -2.33 1 98.38 23 ALA B O 1
ATOM 1370 N N . ALA B 1 24 ? 9.266 -11.766 -3.457 1 98.19 24 ALA B N 1
ATOM 1371 C CA . ALA B 1 24 ? 8.305 -11.992 -2.381 1 98.19 24 ALA B CA 1
ATOM 1372 C C . ALA B 1 24 ? 9 -12.469 -1.11 1 98.19 24 ALA B C 1
ATOM 1374 O O . ALA B 1 24 ? 8.617 -12.086 -0.003 1 98.19 24 ALA B O 1
ATOM 1375 N N . ARG B 1 25 ? 9.992 -13.297 -1.258 1 98.06 25 ARG B N 1
ATOM 1376 C CA . ARG B 1 25 ? 10.773 -13.758 -0.117 1 98.06 25 ARG B CA 1
ATOM 1377 C C . ARG B 1 25 ? 11.453 -12.586 0.586 1 98.06 25 ARG B C 1
ATOM 1379 O O . ARG B 1 25 ? 11.422 -12.492 1.815 1 98.06 25 ARG B O 1
ATOM 1386 N N . ILE B 1 26 ? 12.047 -11.781 -0.143 1 97.12 26 ILE B N 1
ATOM 1387 C CA . ILE B 1 26 ? 12.695 -10.602 0.417 1 97.12 26 ILE B CA 1
ATOM 1388 C C . ILE B 1 26 ? 11.672 -9.758 1.179 1 97.12 26 ILE B C 1
ATOM 1390 O O . ILE B 1 26 ? 11.93 -9.32 2.299 1 97.12 26 ILE B O 1
ATOM 1394 N N . MET B 1 27 ? 10.508 -9.562 0.56 1 95.19 27 MET B N 1
ATOM 1395 C CA . MET B 1 27 ? 9.453 -8.781 1.2 1 95.19 27 MET B CA 1
ATOM 1396 C C . MET B 1 27 ? 9.031 -9.422 2.521 1 95.19 27 MET B C 1
ATOM 1398 O O . MET B 1 27 ? 8.789 -8.719 3.504 1 95.19 27 MET B O 1
ATOM 1402 N N . TRP B 1 28 ? 8.914 -10.672 2.461 1 93.62 28 TRP B N 1
ATOM 1403 C CA . TRP B 1 28 ? 8.531 -11.414 3.658 1 93.62 28 TRP B CA 1
ATOM 1404 C C . TRP B 1 28 ? 9.578 -11.25 4.754 1 93.62 28 TRP B C 1
ATOM 1406 O O . TRP B 1 28 ? 9.25 -10.922 5.895 1 93.62 28 TRP B O 1
ATOM 1416 N N . GLU B 1 29 ? 10.82 -11.398 4.426 1 93 29 GLU B N 1
ATOM 1417 C CA . GLU B 1 29 ? 11.922 -11.391 5.379 1 93 29 GLU B CA 1
ATOM 1418 C C . GLU B 1 29 ? 12.156 -9.984 5.934 1 93 29 GLU B C 1
ATOM 1420 O O . GLU B 1 29 ? 12.508 -9.828 7.105 1 93 29 GLU B O 1
ATOM 1425 N N . GLN B 1 30 ? 11.953 -9.016 5.141 1 90.56 30 GLN B N 1
ATOM 1426 C CA . GLN B 1 30 ? 12.289 -7.656 5.543 1 90.56 30 GLN B CA 1
ATOM 1427 C C . GLN B 1 30 ? 11.039 -6.863 5.898 1 90.56 30 GLN B C 1
ATOM 1429 O O . GLN B 1 30 ? 11.117 -5.68 6.242 1 90.56 30 GLN B O 1
ATOM 1434 N N . ASP B 1 31 ? 9.945 -7.441 5.719 1 88.81 31 ASP B N 1
ATOM 1435 C CA .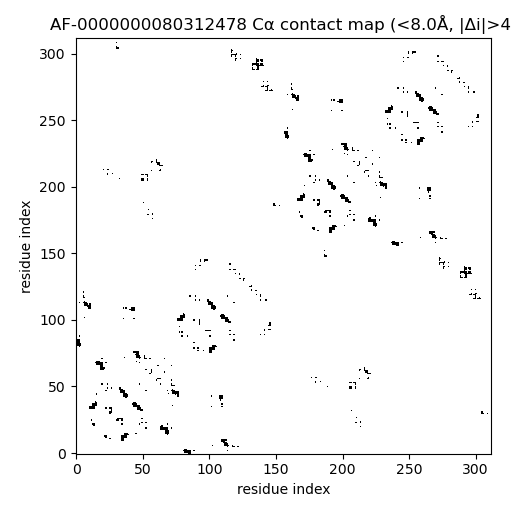 ASP B 1 31 ? 8.656 -6.797 5.988 1 88.81 31 ASP B CA 1
ATOM 1436 C C . ASP B 1 31 ? 8.523 -5.496 5.203 1 88.81 31 ASP B C 1
ATOM 1438 O O . ASP B 1 31 ? 8.25 -4.441 5.781 1 88.81 31 ASP B O 1
ATOM 1442 N N . CYS B 1 32 ? 8.688 -5.629 3.957 1 89.81 32 CYS B N 1
ATOM 1443 C CA . CYS B 1 32 ? 8.523 -4.504 3.045 1 89.81 32 CYS B CA 1
ATOM 1444 C C . CYS B 1 32 ? 7.637 -4.883 1.864 1 89.81 32 CYS B C 1
ATOM 1446 O O . CYS B 1 32 ? 7.27 -6.047 1.709 1 89.81 32 CYS B O 1
ATOM 1448 N N . GLY B 1 33 ? 7.238 -3.9 1.127 1 92.25 33 GLY B N 1
ATOM 1449 C CA . GLY B 1 33 ? 6.328 -4.141 0.017 1 92.25 33 GLY B CA 1
ATOM 1450 C C . GLY B 1 33 ? 6.914 -3.752 -1.327 1 92.25 33 GLY B C 1
ATOM 1451 O O . GLY B 1 33 ? 6.188 -3.637 -2.316 1 92.25 33 GLY B O 1
ATOM 1452 N N . VAL B 1 34 ? 8.211 -3.492 -1.287 1 93.12 34 VAL B N 1
ATOM 1453 C CA . VAL B 1 34 ? 8.875 -3.09 -2.525 1 93.12 34 VAL B CA 1
ATOM 1454 C C . VAL B 1 34 ? 10.32 -3.578 -2.523 1 93.12 34 VAL B C 1
ATOM 1456 O O . VAL B 1 34 ? 10.984 -3.564 -1.484 1 93.12 34 VAL B O 1
ATOM 1459 N N . VAL B 1 35 ? 10.789 -4.008 -3.689 1 97.06 35 VAL B N 1
ATOM 1460 C CA . VAL B 1 35 ? 12.18 -4.426 -3.879 1 97.06 35 VAL B CA 1
ATOM 1461 C C . VAL B 1 35 ? 12.734 -3.807 -5.16 1 97.06 35 VAL B C 1
ATOM 1463 O O . VAL B 1 35 ? 12.148 -3.957 -6.234 1 97.06 35 VAL B O 1
ATOM 1466 N N . PRO B 1 36 ? 13.852 -3.035 -5.027 1 98.19 36 PRO B N 1
ATOM 1467 C CA . PRO B 1 36 ? 14.5 -2.58 -6.258 1 98.19 36 PRO B CA 1
ATOM 1468 C C . PRO B 1 36 ? 15.055 -3.73 -7.094 1 98.19 36 PRO B C 1
ATOM 1470 O O . PRO B 1 36 ? 15.562 -4.711 -6.543 1 98.19 36 PRO B O 1
ATOM 1473 N N . VAL B 1 37 ? 14.914 -3.6 -8.359 1 98.69 37 VAL B N 1
ATOM 1474 C CA . VAL B 1 37 ? 15.531 -4.527 -9.305 1 98.69 37 VAL B CA 1
ATOM 1475 C C . VAL B 1 37 ? 16.766 -3.887 -9.922 1 98.69 37 VAL B C 1
ATOM 1477 O O . VAL B 1 37 ? 16.703 -2.787 -10.477 1 98.69 37 VAL B O 1
ATOM 1480 N N . VAL B 1 38 ? 17.859 -4.574 -9.828 1 98.62 38 VAL B N 1
ATOM 1481 C CA . VAL B 1 38 ? 19.109 -3.943 -10.25 1 98.62 38 VAL B CA 1
ATOM 1482 C C . VAL B 1 38 ? 19.812 -4.824 -11.273 1 98.62 38 VAL B C 1
ATOM 1484 O O . VAL B 1 38 ? 19.594 -6.035 -11.328 1 98.62 38 VAL B O 1
ATOM 1487 N N . ASP B 1 39 ? 20.594 -4.172 -12.078 1 97.94 39 ASP B N 1
ATOM 1488 C CA . ASP B 1 39 ? 21.453 -4.918 -12.984 1 97.94 39 ASP B CA 1
ATOM 1489 C C . ASP B 1 39 ? 22.766 -5.301 -12.312 1 97.94 39 ASP B C 1
ATOM 1491 O O . ASP B 1 39 ? 22.922 -5.16 -11.102 1 97.94 39 ASP B O 1
ATOM 1495 N N . ASP B 1 40 ? 23.641 -5.855 -13.039 1 97 40 ASP B N 1
ATOM 1496 C CA . ASP B 1 40 ? 24.891 -6.387 -12.516 1 97 40 ASP B CA 1
ATOM 1497 C C . ASP B 1 40 ? 25.75 -5.273 -11.922 1 97 40 ASP B C 1
ATOM 1499 O O . ASP B 1 40 ? 26.625 -5.535 -11.086 1 97 40 ASP B O 1
ATOM 1503 N N . GLU B 1 41 ? 25.547 -4.039 -12.273 1 96.88 41 GLU B N 1
ATOM 1504 C CA . GLU B 1 41 ? 26.344 -2.904 -11.812 1 96.88 41 GLU B CA 1
ATOM 1505 C C . GLU B 1 41 ? 25.672 -2.23 -10.609 1 96.88 41 GLU B C 1
ATOM 1507 O O . GLU B 1 41 ? 26.219 -1.273 -10.055 1 96.88 41 GLU B O 1
ATOM 1512 N N . GLY B 1 42 ? 24.547 -2.688 -10.227 1 97.38 42 GLY B N 1
ATOM 1513 C CA . GLY B 1 42 ? 23.844 -2.115 -9.086 1 97.38 42 GLY B CA 1
ATOM 1514 C C . GLY B 1 42 ? 22.938 -0.967 -9.453 1 97.38 42 GLY B C 1
ATOM 1515 O O . GLY B 1 42 ? 22.391 -0.286 -8.578 1 97.38 42 GLY B O 1
ATOM 1516 N N . ALA B 1 43 ? 22.797 -0.787 -10.82 1 97.5 43 ALA B N 1
ATOM 1517 C CA . ALA B 1 43 ? 21.906 0.27 -11.289 1 97.5 43 ALA B CA 1
ATOM 1518 C C . ALA B 1 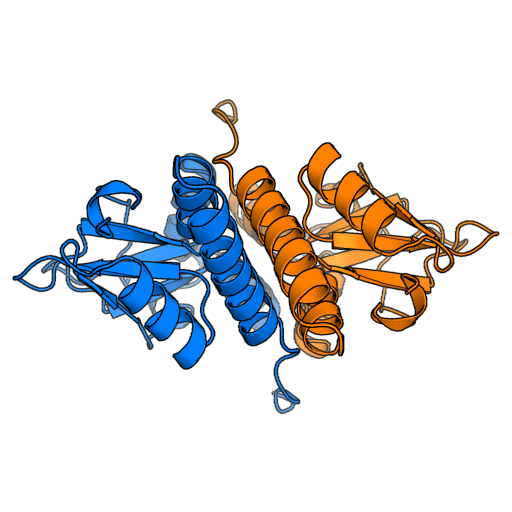43 ? 20.453 -0.189 -11.258 1 97.5 43 ALA B C 1
ATOM 1520 O O . ALA B 1 43 ? 20.141 -1.324 -11.633 1 97.5 43 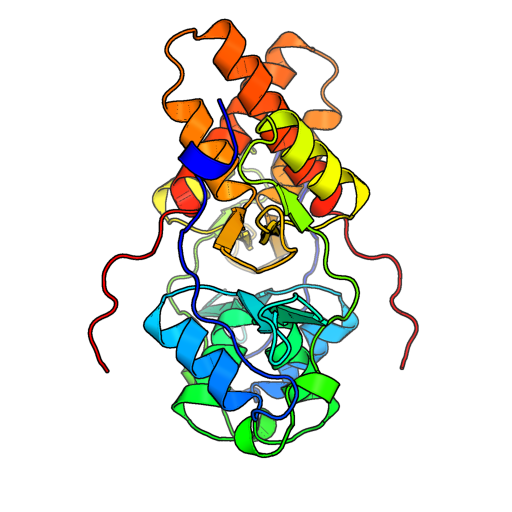ALA B O 1
ATOM 1521 N N . PRO B 1 44 ? 19.594 0.704 -10.812 1 98 44 PRO B N 1
ATOM 1522 C CA . PRO B 1 44 ? 18.188 0.325 -10.797 1 98 44 PRO B CA 1
ATOM 1523 C C . PRO B 1 44 ? 17.578 0.225 -12.195 1 98 44 PRO B C 1
ATOM 1525 O O . PRO B 1 44 ? 17.625 1.19 -12.969 1 98 44 PRO B O 1
ATOM 1528 N N . VAL B 1 45 ? 17.047 -0.942 -12.531 1 97.88 45 VAL B N 1
ATOM 1529 C CA . VAL B 1 45 ? 16.438 -1.148 -13.844 1 97.88 45 VAL B CA 1
ATOM 1530 C C . VAL B 1 45 ? 14.938 -1.365 -13.688 1 97.88 45 VAL B C 1
ATOM 1532 O O . VAL B 1 45 ? 14.203 -1.432 -14.68 1 97.88 45 VAL B O 1
ATOM 1535 N N . GLY B 1 46 ? 14.445 -1.507 -12.5 1 97.38 46 GLY B N 1
ATOM 1536 C CA . GLY B 1 46 ? 13.031 -1.671 -12.211 1 97.38 46 GLY B CA 1
ATOM 1537 C C . GLY B 1 46 ? 12.711 -1.611 -10.727 1 97.38 46 GLY B C 1
ATOM 1538 O O . GLY B 1 46 ? 13.609 -1.411 -9.906 1 97.38 46 GLY B O 1
ATOM 1539 N N . MET B 1 47 ? 11.484 -1.648 -10.422 1 97.06 47 MET B N 1
ATOM 1540 C CA . MET B 1 47 ? 10.914 -1.795 -9.086 1 97.06 47 MET B CA 1
ATOM 1541 C C . MET B 1 47 ? 9.781 -2.816 -9.078 1 97.06 47 MET B C 1
ATOM 1543 O O . MET B 1 47 ? 8.992 -2.873 -10.023 1 97.06 47 MET B O 1
ATOM 1547 N N . ILE B 1 48 ? 9.75 -3.617 -8.07 1 97.12 48 ILE B N 1
ATOM 1548 C CA . ILE B 1 48 ? 8.656 -4.57 -7.977 1 97.12 48 ILE B CA 1
ATOM 1549 C C . ILE B 1 48 ? 7.988 -4.453 -6.605 1 97.12 48 ILE B C 1
ATOM 1551 O O . ILE B 1 48 ? 8.672 -4.406 -5.578 1 97.12 48 ILE B O 1
ATOM 1555 N N . THR B 1 49 ? 6.68 -4.305 -6.605 1 93.94 49 THR B N 1
ATOM 1556 C CA . THR B 1 49 ? 5.906 -4.164 -5.379 1 93.94 49 THR B CA 1
ATOM 1557 C C . THR B 1 49 ? 5.027 -5.387 -5.145 1 93.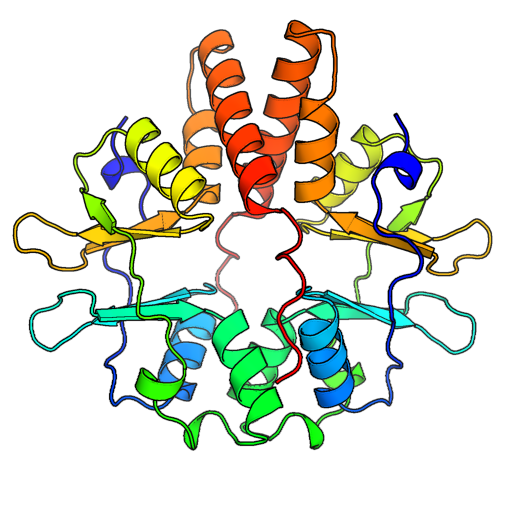94 49 THR B C 1
ATOM 1559 O O . THR B 1 49 ? 4.879 -6.23 -6.035 1 93.94 49 THR B O 1
ATOM 1562 N N . ASP B 1 50 ? 4.543 -5.48 -3.932 1 94.69 50 ASP B N 1
ATOM 1563 C CA . ASP B 1 50 ? 3.596 -6.551 -3.631 1 94.69 50 ASP B CA 1
ATOM 1564 C C . ASP B 1 50 ? 2.34 -6.426 -4.492 1 94.69 50 ASP B C 1
ATOM 1566 O O . ASP B 1 50 ? 1.74 -7.438 -4.871 1 94.69 50 ASP B O 1
ATOM 1570 N N . ARG B 1 51 ? 1.994 -5.234 -4.883 1 93.62 51 ARG B N 1
ATOM 1571 C CA . ARG B 1 51 ? 0.874 -5.055 -5.801 1 93.62 51 ARG B CA 1
ATOM 1572 C C . ARG B 1 51 ? 1.198 -5.629 -7.176 1 93.62 51 ARG B C 1
ATOM 1574 O O . ARG B 1 51 ? 0.365 -6.301 -7.789 1 93.62 51 ARG B O 1
ATOM 1581 N N . ASP B 1 52 ? 2.344 -5.348 -7.668 1 95.19 52 ASP B N 1
ATOM 1582 C CA . ASP B 1 52 ? 2.768 -5.918 -8.945 1 95.19 52 ASP B CA 1
ATOM 1583 C C . ASP B 1 52 ? 2.645 -7.441 -8.938 1 95.19 52 ASP B C 1
ATOM 1585 O O . ASP B 1 52 ? 2.15 -8.031 -9.898 1 95.19 52 ASP B O 1
ATOM 1589 N N . ILE B 1 53 ? 3.158 -7.984 -7.855 1 97.75 53 ILE B N 1
ATOM 1590 C CA . ILE B 1 53 ? 3.184 -9.438 -7.734 1 97.75 53 ILE B CA 1
ATOM 1591 C C . ILE B 1 53 ? 1.755 -9.977 -7.676 1 97.75 53 ILE B C 1
ATOM 1593 O O . ILE B 1 53 ? 1.425 -10.953 -8.352 1 97.75 53 ILE B O 1
ATOM 1597 N N . CYS B 1 54 ? 0.906 -9.367 -6.902 1 97.25 54 CYS B N 1
ATOM 1598 C CA . CYS B 1 54 ? -0.492 -9.766 -6.793 1 97.25 54 CYS B CA 1
ATOM 1599 C C . CYS B 1 54 ? -1.18 -9.719 -8.148 1 97.25 54 CYS B C 1
ATOM 1601 O O . CYS B 1 54 ? -1.822 -10.688 -8.562 1 97.25 54 CYS B O 1
ATOM 1603 N N . MET B 1 55 ? -1.006 -8.656 -8.859 1 96.88 55 MET B N 1
ATOM 1604 C CA . MET B 1 55 ? -1.673 -8.484 -10.141 1 96.88 55 MET B CA 1
ATOM 1605 C C . MET B 1 55 ? -1.14 -9.477 -11.172 1 96.88 55 MET B C 1
ATOM 1607 O O . MET B 1 55 ? -1.905 -10.031 -11.961 1 96.88 55 MET B O 1
ATOM 1611 N N . ALA B 1 56 ? 0.124 -9.695 -11.141 1 97.69 56 ALA B N 1
ATOM 1612 C CA . ALA B 1 56 ? 0.709 -10.664 -12.062 1 97.69 56 ALA B CA 1
ATOM 1613 C C . ALA B 1 56 ? 0.194 -12.07 -11.781 1 97.69 56 ALA B C 1
ATOM 1615 O O . ALA B 1 56 ? -0.141 -12.82 -12.703 1 97.69 56 ALA B O 1
ATOM 1616 N N . ALA B 1 57 ? 0.203 -12.43 -10.484 1 97.75 57 ALA B N 1
ATOM 1617 C CA . ALA B 1 57 ? -0.317 -13.742 -10.102 1 97.75 57 ALA B CA 1
ATOM 1618 C C . ALA B 1 57 ? -1.753 -13.922 -10.586 1 97.75 57 ALA B C 1
ATOM 1620 O O . ALA B 1 57 ? -2.125 -15 -11.047 1 97.75 57 ALA B O 1
ATOM 1621 N N . TYR B 1 58 ? -2.535 -12.914 -10.516 1 97.69 58 TYR B N 1
ATOM 1622 C CA . TYR B 1 58 ? -3.928 -12.961 -10.945 1 97.69 58 TYR B CA 1
ATOM 1623 C C . TYR B 1 58 ? -4.023 -13.062 -12.461 1 97.69 58 TYR B C 1
ATOM 1625 O O . TYR B 1 58 ? -4.629 -14.008 -12.984 1 97.69 58 TYR B O 1
ATOM 1633 N N . THR B 1 59 ? -3.385 -12.141 -13.188 1 97.44 59 THR B N 1
ATOM 1634 C CA . THR B 1 59 ? -3.574 -12.031 -14.633 1 97.44 59 THR B CA 1
ATOM 1635 C C . THR B 1 59 ? -2.957 -13.219 -15.352 1 97.44 59 THR B C 1
ATOM 1637 O O . THR B 1 59 ? -3.475 -13.664 -16.375 1 97.44 59 THR B O 1
ATOM 1640 N N . ARG B 1 60 ? -1.934 -13.805 -14.758 1 96.88 60 ARG B N 1
ATOM 1641 C CA . ARG B 1 60 ? -1.251 -14.906 -15.422 1 96.88 60 ARG B CA 1
ATOM 1642 C C . ARG B 1 60 ? -1.766 -16.25 -14.914 1 96.88 60 ARG B C 1
ATOM 1644 O O . ARG B 1 60 ? -1.542 -17.281 -15.547 1 96.88 60 ARG B O 1
ATOM 1651 N N . GLY B 1 61 ? -2.357 -16.219 -13.812 1 96.88 61 GLY B N 1
ATOM 1652 C CA . GLY B 1 61 ? -2.828 -17.453 -13.227 1 96.88 61 GLY B CA 1
ATOM 1653 C C . GLY B 1 61 ? -1.71 -18.453 -12.938 1 96.88 61 GLY B C 1
ATOM 1654 O O . GLY B 1 61 ? -1.868 -19.656 -13.148 1 96.88 61 GLY B O 1
ATOM 1655 N N . ALA B 1 62 ? -0.575 -18 -12.547 1 96.69 62 ALA B N 1
ATOM 1656 C CA . ALA B 1 62 ? 0.621 -18.828 -12.383 1 96.69 62 ALA B CA 1
ATOM 1657 C C . ALA B 1 62 ? 1.207 -18.656 -10.984 1 96.69 62 ALA B C 1
ATOM 1659 O O . ALA B 1 62 ? 0.884 -17.703 -10.273 1 96.69 62 ALA B O 1
ATOM 1660 N N . LYS B 1 63 ? 2.012 -19.609 -10.641 1 98 63 LYS B N 1
ATOM 1661 C CA . LYS B 1 63 ? 2.785 -19.484 -9.406 1 98 63 LYS B CA 1
ATOM 1662 C C . LYS B 1 63 ? 3.885 -18.438 -9.555 1 98 63 LYS B C 1
ATOM 1664 O O . LYS B 1 63 ? 4.371 -18.188 -10.656 1 98 63 LYS B O 1
ATOM 1669 N N . LEU B 1 64 ? 4.266 -17.922 -8.398 1 98.44 64 LEU B N 1
ATOM 1670 C CA . LEU B 1 64 ? 5.285 -16.875 -8.43 1 98.44 64 LEU B CA 1
ATOM 1671 C C . LEU B 1 64 ? 6.598 -17.422 -8.984 1 98.44 64 LEU B C 1
ATOM 1673 O O . LEU B 1 64 ? 7.309 -16.719 -9.711 1 98.44 64 LEU B O 1
ATOM 1677 N N . SER B 1 65 ? 6.887 -18.672 -8.68 1 98.06 65 SER B N 1
ATOM 1678 C CA . SER B 1 65 ? 8.141 -19.281 -9.102 1 98.06 65 SER B CA 1
ATOM 1679 C C . SER B 1 65 ? 8.172 -19.516 -10.609 1 98.06 65 SER B C 1
ATOM 1681 O O . SER B 1 65 ? 9.227 -19.797 -11.18 1 98.06 65 SER B O 1
ATOM 1683 N N . ASP B 1 66 ? 7.023 -19.344 -11.25 1 97.88 66 ASP B N 1
ATOM 1684 C CA . ASP B 1 66 ? 6.93 -19.594 -12.68 1 97.88 66 ASP B CA 1
ATOM 1685 C C . ASP B 1 66 ? 7.051 -18.312 -13.484 1 97.88 66 ASP B C 1
ATOM 1687 O O . ASP B 1 66 ? 6.895 -18.312 -14.711 1 97.88 66 ASP B O 1
ATOM 1691 N N . MET B 1 67 ? 7.309 -17.234 -12.867 1 98.12 67 MET B N 1
ATOM 1692 C CA . MET B 1 67 ? 7.395 -15.93 -13.523 1 98.12 67 MET B CA 1
ATOM 1693 C C . MET B 1 67 ? 8.734 -15.258 -13.234 1 98.12 67 MET B C 1
ATOM 1695 O O . MET B 1 67 ? 9.242 -15.336 -12.117 1 98.12 67 MET B O 1
ATOM 1699 N N . SER B 1 68 ? 9.211 -14.578 -14.211 1 98.44 68 SER B N 1
ATOM 1700 C CA . SER B 1 68 ? 10.43 -13.797 -14.016 1 98.44 68 SER B CA 1
ATOM 1701 C C . SER B 1 68 ? 10.109 -12.367 -13.578 1 98.44 68 SER B C 1
ATOM 1703 O O . SER B 1 68 ? 9.078 -11.812 -13.969 1 98.44 68 SER B O 1
ATOM 1705 N N . ILE B 1 69 ? 11 -11.781 -12.844 1 98.56 69 ILE B N 1
ATOM 1706 C CA . ILE B 1 69 ? 10.805 -10.438 -12.297 1 98.56 69 ILE B CA 1
ATOM 1707 C C . ILE B 1 69 ? 10.719 -9.43 -13.438 1 98.56 69 ILE B C 1
ATOM 1709 O O . ILE B 1 69 ? 9.938 -8.477 -13.367 1 98.56 69 ILE B O 1
ATOM 1713 N N . GLU B 1 70 ? 11.484 -9.648 -14.461 1 97.94 70 GLU B N 1
ATOM 1714 C CA . GLU B 1 70 ? 11.523 -8.688 -15.562 1 97.94 70 GLU B CA 1
ATOM 1715 C C . GLU B 1 70 ? 10.156 -8.555 -16.234 1 97.94 70 GLU B C 1
ATOM 1717 O O . GLU B 1 70 ? 9.836 -7.508 -16.797 1 97.94 70 GLU B O 1
ATOM 1722 N N . THR B 1 71 ? 9.312 -9.562 -16.141 1 97.25 71 THR B N 1
ATOM 1723 C CA . THR B 1 71 ? 8.008 -9.531 -16.797 1 97.25 71 THR B CA 1
ATOM 1724 C C . THR B 1 71 ? 6.969 -8.898 -15.867 1 97.25 71 THR B C 1
ATOM 1726 O O . THR B 1 71 ? 5.84 -8.633 -16.297 1 97.25 71 THR B O 1
ATOM 1729 N N . VAL B 1 72 ? 7.289 -8.594 -14.641 1 97.88 72 VAL B N 1
ATOM 1730 C CA . VAL B 1 72 ? 6.312 -8.164 -13.648 1 97.88 72 VAL B CA 1
ATOM 1731 C C . VAL B 1 72 ? 6.68 -6.766 -13.141 1 97.88 72 VAL B C 1
ATOM 1733 O O . VAL B 1 72 ? 5.797 -5.961 -12.836 1 97.88 72 VAL B O 1
ATOM 1736 N N . MET B 1 73 ? 7.949 -6.48 -13.039 1 97.06 73 MET B N 1
ATOM 1737 C CA . MET B 1 73 ? 8.438 -5.242 -12.438 1 97.06 73 MET B CA 1
ATOM 1738 C C . MET B 1 73 ? 8.023 -4.031 -13.266 1 97.06 73 MET B C 1
ATOM 1740 O O . MET B 1 73 ? 7.738 -4.156 -14.453 1 97.06 73 MET B O 1
ATOM 1744 N N . SER B 1 74 ? 7.934 -2.918 -12.578 1 94.12 74 SER B N 1
ATOM 1745 C CA . SER B 1 74 ? 7.832 -1.649 -13.297 1 94.12 74 SER B CA 1
ATOM 1746 C C . SER B 1 74 ? 9.211 -1.154 -13.734 1 94.12 74 SER B C 1
ATOM 1748 O O . SER B 1 74 ? 10.18 -1.269 -12.992 1 94.12 74 SER B O 1
ATOM 1750 N N . ARG B 1 75 ? 9.258 -0.55 -14.82 1 93.19 75 ARG B N 1
ATOM 1751 C CA . ARG B 1 75 ? 10.539 -0.111 -15.367 1 93.19 75 ARG B CA 1
ATOM 1752 C C . ARG B 1 75 ? 10.719 1.394 -15.195 1 93.19 75 ARG B C 1
ATOM 1754 O O . ARG B 1 75 ? 11.805 1.928 -15.453 1 93.19 75 ARG B O 1
ATOM 1761 N N . ASP B 1 76 ? 9.719 2.07 -14.805 1 86.62 76 ASP B N 1
ATOM 1762 C CA . ASP B 1 76 ? 9.828 3.498 -14.516 1 86.62 76 ASP B CA 1
ATOM 1763 C C . ASP B 1 76 ? 10.305 3.742 -13.086 1 86.62 76 ASP B C 1
ATOM 1765 O O . ASP B 1 76 ? 9.523 4.148 -12.227 1 86.62 76 ASP B O 1
ATOM 1769 N N . VAL B 1 77 ? 11.625 3.559 -12.922 1 92.38 77 VAL B N 1
ATOM 1770 C CA . VAL B 1 77 ? 12.203 3.695 -11.586 1 92.38 77 VAL B CA 1
ATOM 1771 C C . VAL B 1 77 ? 12.523 5.16 -11.312 1 92.38 77 VAL B C 1
ATOM 1773 O O . VAL B 1 77 ? 13.281 5.789 -12.055 1 92.38 77 VAL B O 1
ATOM 1776 N N . ARG B 1 78 ? 11.906 5.699 -10.336 1 92.56 78 ARG B N 1
ATOM 1777 C CA . ARG B 1 78 ? 12.25 7.039 -9.875 1 92.56 78 ARG B CA 1
ATOM 1778 C C . ARG B 1 78 ? 13.266 6.98 -8.742 1 92.56 78 ARG B C 1
ATOM 1780 O O . ARG B 1 78 ? 13.172 6.129 -7.855 1 92.56 78 ARG B O 1
ATOM 1787 N N . THR B 1 79 ? 14.211 7.848 -8.883 1 96.56 79 THR B N 1
ATOM 1788 C CA . THR B 1 79 ? 15.312 7.805 -7.926 1 96.56 79 THR B CA 1
ATOM 1789 C C . THR B 1 79 ? 15.555 9.188 -7.324 1 96.56 79 THR B C 1
ATOM 1791 O O . THR B 1 79 ? 15.031 10.188 -7.816 1 96.56 79 THR B O 1
ATOM 1794 N N . CYS B 1 80 ? 16.266 9.203 -6.258 1 97.06 80 CYS B N 1
ATOM 1795 C CA . CYS B 1 80 ? 16.859 10.398 -5.664 1 97.06 80 CYS B CA 1
ATOM 1796 C C . CYS B 1 80 ? 18.266 10.102 -5.133 1 97.06 80 CYS B C 1
ATOM 1798 O O . CYS B 1 80 ? 18.703 8.945 -5.141 1 97.06 80 CYS B O 1
ATOM 1800 N N . ARG B 1 81 ? 18.922 11.172 -4.77 1 97.62 81 ARG B N 1
ATOM 1801 C CA . ARG B 1 81 ? 20.266 11 -4.219 1 97.62 81 ARG B CA 1
ATOM 1802 C C . ARG B 1 81 ? 20.234 11.031 -2.693 1 97.62 81 ARG B C 1
ATOM 1804 O O . ARG B 1 81 ? 19.344 11.633 -2.096 1 97.62 81 ARG B O 1
ATOM 1811 N N . ALA B 1 82 ? 21.234 10.398 -2.137 1 96.75 82 ALA B N 1
ATOM 1812 C CA . ALA B 1 82 ? 21.359 10.367 -0.682 1 96.75 82 ALA B CA 1
ATOM 1813 C C . ALA B 1 82 ? 21.516 11.773 -0.116 1 96.75 82 ALA B C 1
ATOM 1815 O O . ALA B 1 82 ? 21.047 12.062 0.989 1 96.75 82 ALA B O 1
ATOM 1816 N N . SER B 1 83 ? 22.078 12.648 -0.859 1 96.25 83 SER B N 1
ATOM 1817 C CA . SER B 1 83 ? 22.406 13.992 -0.4 1 96.25 83 SER B CA 1
ATOM 1818 C C . SER B 1 83 ? 21.25 14.961 -0.642 1 96.25 83 SER B C 1
ATOM 1820 O O . SER B 1 83 ? 21.281 16.109 -0.196 1 96.25 83 SER B O 1
ATOM 1822 N N . ASP B 1 84 ? 20.234 14.508 -1.388 1 95.31 84 ASP B N 1
ATOM 1823 C CA . ASP B 1 84 ? 19.094 15.383 -1.672 1 95.31 84 ASP B CA 1
ATOM 1824 C C . ASP B 1 84 ? 18.391 15.797 -0.385 1 95.31 84 ASP B C 1
ATOM 1826 O O . ASP B 1 84 ? 18.281 15 0.553 1 95.31 84 ASP B O 1
ATOM 1830 N N . PRO B 1 85 ? 17.938 17.094 -0.347 1 92.06 85 PRO B N 1
ATOM 1831 C CA . PRO B 1 85 ? 17.016 17.438 0.736 1 92.06 85 PRO B CA 1
ATOM 1832 C C . PRO B 1 85 ? 15.742 16.594 0.705 1 92.06 85 PRO B C 1
ATOM 1834 O O . PRO B 1 85 ? 15.258 16.234 -0.373 1 92.06 85 PRO B O 1
ATOM 1837 N N . ILE B 1 86 ? 15.164 16.312 1.8 1 88.19 86 ILE B N 1
ATOM 1838 C CA . ILE B 1 86 ? 13.953 15.516 1.924 1 88.19 86 ILE B CA 1
ATOM 1839 C C . ILE B 1 86 ? 12.828 16.156 1.119 1 88.19 86 ILE B C 1
ATOM 1841 O O . ILE B 1 86 ? 12.008 15.453 0.519 1 88.19 86 ILE B O 1
ATOM 1845 N N . GLY B 1 87 ? 12.75 17.453 1.069 1 86.5 87 GLY B N 1
ATOM 1846 C CA . GLY B 1 87 ? 11.734 18.141 0.286 1 86.5 87 GLY B CA 1
ATOM 1847 C C . GLY B 1 87 ? 11.797 17.812 -1.193 1 86.5 87 GLY B C 1
ATOM 1848 O O . GLY B 1 87 ? 10.766 17.703 -1.854 1 86.5 87 GLY B O 1
ATOM 1849 N N . SER B 1 88 ? 13 17.703 -1.705 1 89.88 88 SER B N 1
ATOM 1850 C CA . SER B 1 88 ? 13.172 17.344 -3.111 1 89.88 88 SER B CA 1
ATOM 1851 C C . SER B 1 88 ? 12.648 15.945 -3.398 1 89.88 88 SER B C 1
ATOM 1853 O O . SER B 1 88 ? 12.008 15.711 -4.422 1 89.88 88 SER B O 1
ATOM 1855 N N . ALA B 1 89 ? 12.938 15.023 -2.527 1 91.06 89 ALA B N 1
ATOM 1856 C CA . ALA B 1 89 ? 12.43 13.664 -2.67 1 91.06 89 ALA B CA 1
ATOM 1857 C C . ALA B 1 89 ? 10.906 13.641 -2.658 1 91.06 89 ALA B C 1
ATOM 1859 O O . ALA B 1 89 ? 10.281 12.938 -3.453 1 91.06 89 ALA B O 1
ATOM 1860 N N . GLU B 1 90 ? 10.336 14.375 -1.809 1 86.94 90 GLU B N 1
ATOM 1861 C CA . GLU B 1 90 ? 8.883 14.469 -1.717 1 86.94 90 GLU B CA 1
ATOM 1862 C C . GLU B 1 90 ? 8.273 14.953 -3.029 1 86.94 90 GLU B C 1
ATOM 1864 O O . GLU B 1 90 ? 7.246 14.445 -3.475 1 86.94 90 GLU B O 1
ATOM 1869 N N . ARG B 1 91 ? 8.914 15.914 -3.645 1 86.88 91 ARG B N 1
ATOM 1870 C CA . ARG B 1 91 ? 8.438 16.453 -4.918 1 86.88 91 ARG B CA 1
ATOM 1871 C C . ARG B 1 91 ? 8.508 15.391 -6.012 1 86.88 91 ARG B C 1
ATOM 1873 O O . ARG B 1 91 ? 7.605 15.297 -6.848 1 86.88 91 ARG B O 1
ATOM 1880 N N . VAL B 1 92 ? 9.539 14.656 -6 1 89.12 92 VAL B N 1
ATOM 1881 C CA . VAL B 1 92 ? 9.664 13.578 -6.977 1 89.12 92 VAL B CA 1
ATOM 1882 C C . VAL B 1 92 ? 8.523 12.578 -6.789 1 89.12 92 VAL B C 1
ATOM 1884 O O . VAL B 1 92 ? 7.906 12.148 -7.762 1 89.12 92 VAL B O 1
ATOM 1887 N N . MET B 1 93 ? 8.234 12.242 -5.535 1 87.5 93 MET B N 1
ATOM 1888 C CA . MET B 1 93 ? 7.148 11.312 -5.258 1 87.5 93 MET B CA 1
ATOM 1889 C C . MET B 1 93 ? 5.82 11.867 -5.77 1 87.5 93 MET B C 1
ATOM 1891 O O . MET B 1 93 ? 5.062 11.148 -6.43 1 87.5 93 MET B O 1
ATOM 1895 N N . ALA B 1 94 ? 5.57 13.062 -5.473 1 81.62 94 ALA B N 1
ATOM 1896 C CA . ALA B 1 94 ? 4.32 13.703 -5.875 1 81.62 94 ALA B CA 1
ATOM 1897 C C . ALA B 1 94 ? 4.18 13.719 -7.395 1 81.62 94 ALA B C 1
ATOM 1899 O O . ALA B 1 94 ? 3.139 13.336 -7.938 1 81.62 94 ALA B O 1
ATOM 1900 N N . ASN B 1 95 ? 5.234 14.141 -8.094 1 84 95 ASN B N 1
ATOM 1901 C CA . ASN B 1 95 ? 5.215 14.266 -9.547 1 84 95 ASN B CA 1
ATOM 1902 C C . ASN B 1 95 ? 5.07 12.906 -10.219 1 84 95 ASN B C 1
ATOM 1904 O O . ASN B 1 95 ? 4.352 12.773 -11.211 1 84 95 ASN B O 1
ATOM 1908 N N . ALA B 1 96 ? 5.688 11.945 -9.641 1 84.5 96 ALA B N 1
ATOM 1909 C CA . ALA B 1 96 ? 5.695 10.609 -10.242 1 84.5 96 ALA B CA 1
ATOM 1910 C C . ALA B 1 96 ? 4.531 9.766 -9.727 1 84.5 96 ALA B C 1
ATOM 1912 O O . ALA B 1 96 ? 4.305 8.656 -10.211 1 84.5 96 ALA B O 1
ATOM 1913 N N . GLN B 1 97 ? 3.84 10.227 -8.695 1 82.38 97 GLN B N 1
ATOM 1914 C CA . GLN B 1 97 ? 2.705 9.539 -8.102 1 82.38 97 GLN B CA 1
ATOM 1915 C C . GLN B 1 97 ? 3.125 8.188 -7.523 1 82.38 97 GLN B C 1
ATOM 1917 O O . GLN B 1 97 ? 2.486 7.164 -7.789 1 82.38 97 GLN B O 1
ATOM 1922 N N . VAL B 1 98 ? 4.266 8.227 -6.836 1 85.69 98 VAL B N 1
ATOM 1923 C CA . VAL B 1 98 ? 4.762 7.027 -6.156 1 85.69 98 VAL B CA 1
ATOM 1924 C C . VAL B 1 98 ? 5.02 7.34 -4.684 1 85.69 98 VAL B C 1
ATOM 1926 O O . VAL B 1 98 ? 5.203 8.5 -4.312 1 85.69 98 VAL B O 1
ATOM 1929 N N . ARG B 1 99 ? 5.117 6.254 -3.863 1 86.31 99 ARG B N 1
ATOM 1930 C CA . ARG B 1 99 ? 5.289 6.422 -2.424 1 86.31 99 ARG B CA 1
ATOM 1931 C C . ARG B 1 99 ? 6.715 6.098 -2 1 86.31 99 ARG B C 1
ATOM 1933 O O . ARG B 1 99 ? 7.086 6.301 -0.842 1 86.31 99 ARG B O 1
ATOM 1940 N N . ARG B 1 100 ? 7.465 5.566 -2.943 1 91 100 ARG B N 1
ATOM 1941 C CA . ARG B 1 100 ? 8.82 5.145 -2.629 1 91 100 ARG B CA 1
ATOM 1942 C C . ARG B 1 100 ? 9.781 5.488 -3.768 1 91 100 ARG B C 1
ATOM 1944 O O . ARG B 1 100 ? 9.391 5.488 -4.934 1 91 100 ARG B O 1
ATOM 1951 N N . LEU B 1 101 ? 10.984 5.809 -3.363 1 94.88 101 LEU B N 1
ATOM 1952 C CA . LEU B 1 101 ? 12.07 6.066 -4.301 1 94.88 101 LEU B CA 1
ATOM 1953 C C . LEU B 1 101 ? 13.289 5.211 -3.971 1 94.88 101 LEU B C 1
ATOM 1955 O O . LEU B 1 101 ? 13.617 5.016 -2.799 1 94.88 101 LEU B O 1
ATOM 1959 N N . ALA B 1 102 ? 13.914 4.707 -5.004 1 97.5 102 ALA B N 1
ATOM 1960 C CA . ALA B 1 102 ? 15.266 4.18 -4.82 1 97.5 102 ALA B CA 1
ATOM 1961 C C . ALA B 1 102 ? 16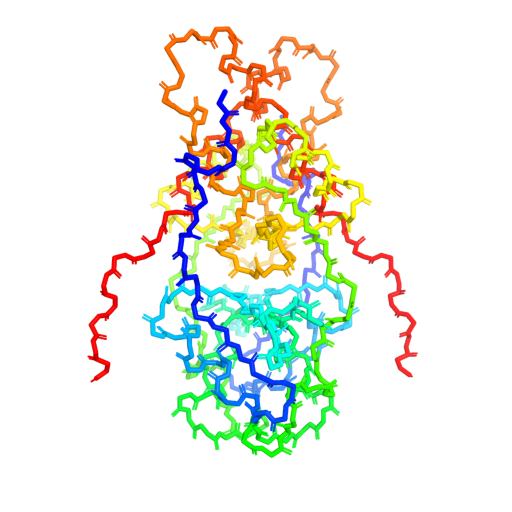.266 5.309 -4.629 1 97.5 102 ALA B C 1
ATOM 1963 O O . ALA B 1 102 ? 16.188 6.34 -5.301 1 97.5 102 ALA B O 1
ATOM 1964 N N . VAL B 1 103 ? 17.141 5.125 -3.715 1 98.31 103 VAL B N 1
ATOM 1965 C CA . VAL B 1 103 ? 18.219 6.082 -3.484 1 98.31 103 VAL B CA 1
ATOM 1966 C C . VAL B 1 103 ? 19.516 5.574 -4.129 1 98.31 103 VAL B C 1
ATOM 1968 O O . VAL B 1 103 ? 19.922 4.434 -3.898 1 98.31 103 VAL B O 1
ATOM 1971 N N . VAL B 1 104 ? 20.141 6.43 -4.914 1 98.12 104 VAL B N 1
ATOM 1972 C CA . VAL B 1 104 ? 21.328 5.984 -5.633 1 98.12 104 VAL B CA 1
ATOM 1973 C C . VAL B 1 104 ? 22.531 6.84 -5.223 1 98.12 104 VAL B C 1
ATOM 1975 O O . VAL B 1 104 ? 22.359 7.977 -4.773 1 98.12 104 VAL B O 1
ATOM 1978 N N . ASP B 1 105 ? 23.625 6.273 -5.289 1 97.12 105 ASP B N 1
ATOM 1979 C CA . ASP B 1 105 ? 24.859 7.027 -5.051 1 97.12 105 ASP B CA 1
ATOM 1980 C C . ASP B 1 105 ? 25.344 7.711 -6.328 1 97.12 105 ASP B C 1
ATOM 1982 O O . ASP B 1 105 ? 24.609 7.77 -7.32 1 97.12 105 ASP B O 1
ATOM 1986 N N . ASP B 1 106 ? 26.531 8.266 -6.277 1 95.38 106 ASP B N 1
ATOM 1987 C CA . ASP B 1 106 ? 27.062 9.062 -7.379 1 95.38 106 ASP B CA 1
ATOM 1988 C C . ASP B 1 106 ? 27.375 8.188 -8.594 1 95.38 106 ASP B C 1
ATOM 1990 O O . ASP B 1 106 ? 27.5 8.695 -9.711 1 95.38 106 ASP B O 1
ATOM 1994 N N . ARG B 1 107 ? 27.484 6.922 -8.391 1 96.06 107 ARG B N 1
ATOM 1995 C CA . ARG B 1 107 ? 27.766 5.996 -9.484 1 96.06 107 ARG B CA 1
ATOM 19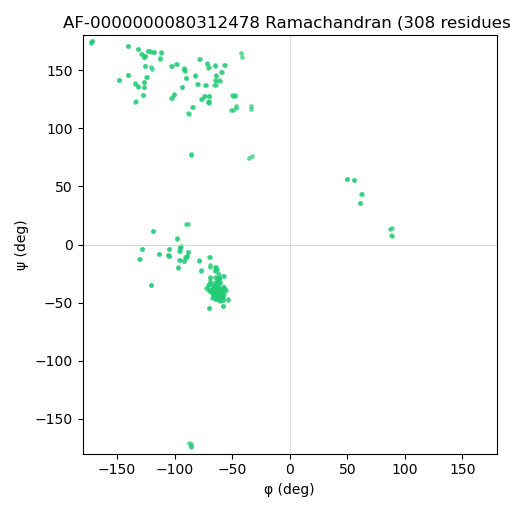96 C C . ARG B 1 107 ? 26.469 5.395 -10.031 1 96.06 107 ARG B C 1
ATOM 1998 O O . ARG B 1 107 ? 26.516 4.527 -10.914 1 96.06 107 ARG B O 1
ATOM 2005 N N . GLY B 1 108 ? 25.359 5.711 -9.469 1 96.38 108 GLY B N 1
ATOM 2006 C CA . GLY B 1 108 ? 24.078 5.234 -9.945 1 96.38 108 GLY B CA 1
ATOM 2007 C C . GLY B 1 108 ? 23.672 3.908 -9.336 1 96.38 108 GLY B C 1
ATOM 2008 O O . GLY B 1 108 ? 22.734 3.258 -9.812 1 96.38 108 GLY B O 1
ATOM 2009 N N . ARG B 1 109 ? 24.391 3.566 -8.273 1 97.62 109 ARG B N 1
ATOM 2010 C CA . ARG B 1 109 ? 24.078 2.311 -7.602 1 97.62 109 ARG B CA 1
ATOM 2011 C C . ARG B 1 109 ? 23.047 2.525 -6.5 1 97.62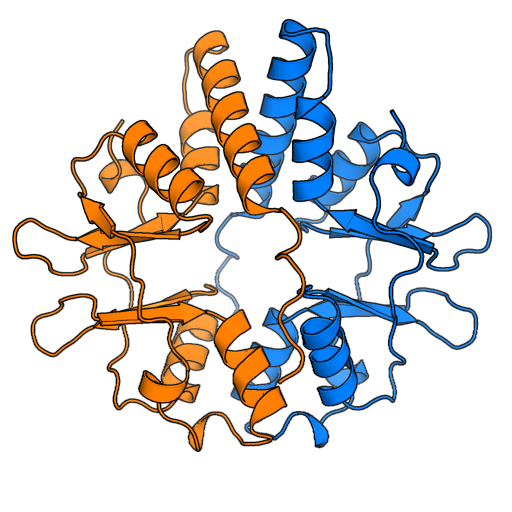 109 ARG B C 1
ATOM 2013 O O . ARG B 1 109 ? 23.109 3.508 -5.758 1 97.62 109 ARG B O 1
ATOM 2020 N N . VAL B 1 110 ? 22.172 1.523 -6.383 1 98.5 110 VAL B N 1
ATOM 2021 C CA . VAL B 1 110 ? 21.172 1.608 -5.328 1 98.5 110 VAL B CA 1
ATOM 2022 C C . VAL B 1 110 ? 21.828 1.427 -3.967 1 98.5 110 VAL B C 1
ATOM 2024 O O . VAL B 1 110 ? 22.516 0.428 -3.729 1 98.5 110 VAL B O 1
ATOM 2027 N N . ILE B 1 111 ? 21.531 2.408 -3.092 1 98.25 111 ILE B N 1
ATOM 2028 C CA . ILE B 1 111 ? 22.141 2.32 -1.77 1 98.25 111 ILE B CA 1
ATOM 2029 C C . ILE B 1 111 ? 21.062 2.443 -0.695 1 98.25 111 ILE B C 1
ATOM 2031 O O . ILE B 1 111 ? 21.359 2.338 0.499 1 98.25 111 ILE B O 1
ATOM 2035 N N . GLY B 1 112 ? 19.828 2.68 -1.102 1 97.81 112 GLY B N 1
ATOM 2036 C CA . GLY B 1 112 ? 18.766 2.818 -0.132 1 97.81 112 GLY B CA 1
ATOM 2037 C C . GLY B 1 112 ? 17.391 2.9 -0.771 1 97.81 112 GLY B C 1
ATOM 2038 O O . GLY B 1 112 ? 17.266 2.879 -1.997 1 97.81 112 GLY B O 1
ATOM 2039 N N . VAL B 1 113 ? 16.375 2.898 0.006 1 96.56 113 VAL B N 1
ATOM 2040 C CA . VAL B 1 113 ? 15 3.189 -0.349 1 96.56 113 VAL B CA 1
ATOM 2041 C C . VAL B 1 113 ? 14.406 4.191 0.643 1 96.56 113 VAL B C 1
ATOM 2043 O O . VAL B 1 113 ? 14.648 4.094 1.849 1 96.56 113 VAL B O 1
ATOM 2046 N N . VAL B 1 114 ? 13.703 5.152 0.127 1 93.94 114 VAL B N 1
ATOM 2047 C CA . VAL B 1 114 ? 13.047 6.121 0.997 1 93.94 114 VAL B CA 1
ATOM 2048 C C . VAL B 1 114 ? 11.562 6.199 0.65 1 93.94 114 VAL B C 1
ATOM 2050 O O . VAL B 1 114 ? 11.188 6.184 -0.525 1 93.94 114 VAL B O 1
ATOM 2053 N N . SER B 1 115 ? 10.727 6.215 1.716 1 90.75 115 SER B N 1
ATOM 2054 C CA . SER B 1 115 ? 9.281 6.227 1.507 1 90.75 115 SER B CA 1
ATOM 2055 C C . SER B 1 115 ? 8.656 7.492 2.074 1 90.75 115 SER B C 1
ATOM 2057 O O . SER B 1 115 ? 9.297 8.234 2.816 1 90.75 115 SER B O 1
ATOM 2059 N N . LEU B 1 116 ? 7.422 7.688 1.652 1 88.06 116 LEU B N 1
ATOM 2060 C CA . LEU B 1 116 ? 6.648 8.781 2.227 1 88.06 116 LEU B CA 1
ATOM 2061 C C . LEU B 1 116 ? 6.484 8.602 3.73 1 88.06 116 LEU B C 1
ATOM 2063 O O . LEU B 1 116 ? 6.461 9.578 4.48 1 88.06 116 LEU B O 1
ATOM 2067 N N . GLY B 1 117 ? 6.402 7.383 4.188 1 85.75 117 GLY B N 1
ATOM 2068 C CA . GLY B 1 117 ? 6.363 7.098 5.613 1 85.75 117 GLY B CA 1
ATOM 2069 C C . GLY B 1 117 ? 7.621 7.535 6.344 1 85.75 117 GLY B C 1
ATOM 2070 O O . GLY B 1 117 ? 7.551 8.023 7.473 1 85.75 117 GLY B O 1
ATOM 2071 N N . ASP B 1 118 ? 8.734 7.293 5.75 1 86.31 118 ASP B N 1
ATOM 2072 C CA . ASP B 1 118 ? 9.992 7.75 6.324 1 86.31 118 ASP B CA 1
ATOM 2073 C C . ASP B 1 118 ? 10.008 9.266 6.484 1 86.31 118 ASP B C 1
ATOM 2075 O O . ASP B 1 118 ? 10.477 9.789 7.5 1 86.31 118 ASP B O 1
ATOM 2079 N N . LEU B 1 119 ? 9.523 9.953 5.445 1 84.94 119 LEU B N 1
ATOM 2080 C CA . LEU B 1 119 ? 9.453 11.406 5.504 1 84.94 119 LEU B CA 1
ATOM 2081 C C . LEU B 1 119 ? 8.547 11.859 6.641 1 84.94 119 LEU B C 1
ATOM 2083 O O . LEU B 1 119 ? 8.898 12.766 7.398 1 84.94 119 LEU B O 1
ATOM 2087 N N . ALA B 1 120 ? 7.445 11.188 6.762 1 83.25 120 ALA B N 1
ATOM 2088 C CA . ALA B 1 120 ? 6.5 11.516 7.82 1 83.25 120 ALA B CA 1
ATOM 2089 C C . ALA B 1 120 ? 7.125 11.305 9.195 1 83.25 120 ALA B C 1
ATOM 2091 O O . ALA B 1 120 ? 6.969 12.141 10.094 1 83.25 120 ALA B O 1
ATOM 2092 N N . ARG B 1 121 ? 7.84 10.305 9.391 1 81.81 121 ARG B N 1
ATOM 2093 C CA . ARG B 1 121 ? 8.469 9.992 10.672 1 81.81 121 ARG B CA 1
ATOM 2094 C C . ARG B 1 121 ? 9.547 11.008 11.016 1 81.81 121 ARG B C 1
ATOM 2096 O O . ARG B 1 121 ? 9.727 11.352 12.188 1 81.81 121 ARG B O 1
ATOM 2103 N N . SER B 1 122 ? 10.289 11.375 10.016 1 76.75 122 SER B N 1
ATOM 2104 C CA . SER B 1 122 ? 11.383 12.312 10.242 1 76.75 122 SER B CA 1
ATOM 2105 C C . SER B 1 122 ? 10.867 13.656 10.742 1 76.75 122 SER B C 1
ATOM 2107 O O . SER B 1 122 ? 11.555 14.359 11.492 1 76.75 122 SER B O 1
ATOM 2109 N N . ARG B 1 123 ? 9.688 14.016 10.32 1 68 123 ARG B N 1
ATOM 2110 C CA . ARG B 1 123 ? 9.156 15.328 10.688 1 68 123 ARG B CA 1
ATOM 2111 C C . ARG B 1 123 ? 8.641 15.328 12.125 1 68 123 ARG B C 1
ATOM 2113 O O . ARG B 1 123 ? 8.531 16.375 12.75 1 68 123 ARG B O 1
ATOM 2120 N N . ARG B 1 124 ? 8.336 14.156 12.562 1 64.06 124 ARG B N 1
ATOM 2121 C CA . ARG B 1 124 ? 7.926 14.039 13.961 1 64.06 124 ARG B CA 1
ATOM 2122 C C . ARG B 1 124 ? 9.062 14.414 14.898 1 64.06 124 ARG B C 1
ATOM 2124 O O . ARG B 1 124 ? 8.82 14.883 16.016 1 64.06 124 ARG B O 1
ATOM 2131 N N . ARG B 1 125 ? 10.172 14.391 14.414 1 62.41 125 ARG B N 1
ATOM 2132 C CA . ARG B 1 125 ? 11.336 14.609 15.266 1 62.41 125 ARG B CA 1
ATOM 2133 C C . ARG B 1 125 ? 11.766 16.078 15.234 1 62.41 125 ARG B C 1
ATOM 2135 O O . ARG B 1 125 ? 12.656 16.484 15.984 1 62.41 125 ARG B O 1
ATOM 2142 N N . SER B 1 126 ? 11.094 16.859 14.375 1 60.97 126 SER B N 1
ATOM 2143 C CA . SER B 1 126 ? 11.531 18.234 14.25 1 60.97 126 SER B CA 1
ATOM 2144 C C . SER B 1 126 ? 11.133 19.062 15.469 1 60.97 126 SER B C 1
ATOM 2146 O O . SER B 1 126 ? 9.992 18.984 15.93 1 60.97 126 SER B O 1
ATOM 2148 N N . PRO B 1 127 ? 12.023 19.719 16.031 1 56.66 127 PRO B N 1
ATOM 2149 C CA . PRO B 1 127 ? 11.797 20.5 17.25 1 56.66 127 PRO B CA 1
ATOM 2150 C C . PRO B 1 127 ? 10.891 21.703 17.031 1 56.66 127 PRO B C 1
ATOM 2152 O O . PRO B 1 127 ? 10.234 22.172 17.969 1 56.66 127 PRO B O 1
ATOM 2155 N N . ILE B 1 128 ? 10.977 22.266 15.875 1 52.22 128 ILE B N 1
ATOM 2156 C CA . ILE B 1 128 ? 10.227 23.5 15.703 1 52.22 128 ILE B CA 1
ATOM 2157 C C . ILE B 1 128 ? 8.797 23.172 15.25 1 52.22 128 ILE B C 1
ATOM 2159 O O . ILE B 1 128 ? 8.586 22.719 14.125 1 52.22 128 ILE B O 1
ATOM 2163 N N . ARG B 1 129 ? 7.832 23.422 16.062 1 54.94 129 ARG B N 1
ATOM 2164 C CA . ARG B 1 129 ? 6.434 23.016 15.945 1 54.94 129 ARG B CA 1
ATOM 2165 C C . ARG B 1 129 ? 5.832 23.531 14.641 1 54.94 129 ARG B C 1
ATOM 2167 O O . ARG B 1 129 ? 5.145 22.797 13.938 1 54.94 129 ARG B O 1
ATOM 2174 N N . ARG B 1 130 ? 6 24.844 14.461 1 52.38 130 ARG B N 1
ATOM 2175 C CA . ARG B 1 130 ? 5.359 25.438 13.289 1 52.38 130 ARG B CA 1
ATOM 2176 C C . ARG B 1 130 ? 5.871 24.797 12 1 52.38 130 ARG B C 1
ATOM 2178 O O . ARG B 1 130 ? 5.098 24.531 11.086 1 52.38 130 ARG B O 1
ATOM 2185 N N . THR B 1 131 ? 7.145 24.641 11.977 1 51.66 131 THR B N 1
ATOM 2186 C CA . THR B 1 131 ? 7.801 24.047 10.82 1 51.66 131 THR B CA 1
ATOM 2187 C C . THR B 1 131 ? 7.355 22.594 10.633 1 51.66 131 THR B C 1
ATOM 2189 O O . THR B 1 131 ? 7.094 22.156 9.508 1 51.66 131 THR B O 1
ATOM 2192 N N . VAL B 1 132 ? 7.125 22.094 11.789 1 52.66 132 VAL B N 1
ATOM 2193 C CA . VAL B 1 132 ? 6.746 20.688 11.758 1 52.66 132 VAL B CA 1
ATOM 2194 C C . VAL B 1 132 ? 5.355 20.547 11.148 1 52.66 132 VAL B C 1
ATOM 2196 O O . VAL B 1 132 ? 5.121 19.656 10.328 1 52.66 132 VAL B O 1
ATOM 2199 N N . GLU B 1 133 ? 4.57 21.453 11.531 1 59.06 133 GLU B N 1
ATOM 2200 C CA . GLU B 1 133 ? 3.195 21.391 11.047 1 59.06 133 GLU B CA 1
ATOM 2201 C C . GLU B 1 133 ? 3.131 21.578 9.531 1 59.06 133 GLU B C 1
ATOM 2203 O O . GLU B 1 133 ? 2.381 20.875 8.852 1 59.06 133 GLU B O 1
ATOM 2208 N N . HIS B 1 134 ? 3.975 22.516 9.102 1 57.75 134 HIS B N 1
ATOM 2209 C CA . HIS B 1 134 ? 3.994 22.75 7.66 1 57.75 134 HIS B CA 1
ATOM 2210 C C . HIS B 1 134 ? 4.535 21.547 6.91 1 57.75 134 HIS B C 1
ATOM 2212 O O . HIS B 1 134 ? 3.986 21.156 5.879 1 57.75 134 HIS B O 1
ATOM 2218 N N . LEU B 1 135 ? 5.453 20.969 7.539 1 59.16 135 LEU B N 1
ATOM 2219 C CA . LEU B 1 135 ? 6.09 19.812 6.918 1 59.16 135 LEU B CA 1
ATOM 2220 C C . LEU B 1 135 ? 5.152 18.609 6.914 1 59.16 135 LEU B C 1
ATOM 2222 O O . LEU B 1 135 ? 5.109 17.859 5.941 1 59.16 135 LEU B O 1
ATOM 2226 N N . PHE B 1 136 ? 4.473 18.562 7.961 1 60.69 136 PHE B N 1
ATOM 2227 C CA . PHE B 1 136 ? 3.479 17.5 8.016 1 60.69 136 PHE B CA 1
ATOM 2228 C C . PHE B 1 136 ? 2.385 17.734 6.98 1 60.69 136 PHE B C 1
ATOM 2230 O O . PHE B 1 136 ? 1.917 16.797 6.34 1 60.69 136 PHE B O 1
ATOM 2237 N N . ALA B 1 137 ? 2.109 18.938 6.898 1 64.75 137 ALA B N 1
ATOM 2238 C CA . ALA B 1 137 ? 1.089 19.266 5.906 1 64.75 137 ALA B CA 1
ATOM 2239 C C . ALA B 1 137 ? 1.55 18.891 4.5 1 64.75 137 ALA B C 1
ATOM 2241 O O . ALA B 1 137 ? 0.75 18.438 3.682 1 64.75 137 ALA B O 1
ATOM 2242 N N . ASP B 1 138 ? 2.809 19 4.266 1 66.56 138 ASP B N 1
ATOM 2243 C CA . ASP B 1 138 ? 3.348 18.641 2.955 1 66.56 138 ASP B CA 1
ATOM 2244 C C . ASP B 1 138 ? 3.248 17.141 2.705 1 66.56 138 ASP B C 1
ATOM 2246 O O . ASP B 1 138 ? 2.889 16.719 1.608 1 66.56 138 ASP B O 1
ATOM 2250 N N . VAL B 1 139 ? 3.5 16.422 3.725 1 70.69 139 VAL B N 1
ATOM 2251 C CA . VAL B 1 139 ? 3.424 14.977 3.604 1 70.69 139 VAL B CA 1
ATOM 2252 C C . VAL B 1 139 ? 1.979 14.555 3.344 1 70.69 139 VAL B C 1
ATOM 2254 O O . VAL B 1 139 ? 1.719 13.695 2.496 1 70.69 139 VAL B O 1
ATOM 2257 N N . ALA B 1 140 ? 1.192 15.172 4.059 1 72.06 140 ALA B N 1
ATOM 2258 C CA . ALA B 1 140 ? -0.224 14.859 3.887 1 72.06 140 ALA B CA 1
ATOM 2259 C C . ALA B 1 140 ? -0.711 15.258 2.496 1 72.06 140 ALA B C 1
ATOM 2261 O O . ALA B 1 140 ? -1.528 14.562 1.895 1 72.06 140 ALA B O 1
ATOM 2262 N N . ARG B 1 141 ? -0.176 16.312 2.025 1 70.56 141 ARG B N 1
ATOM 2263 C CA . ARG B 1 141 ? -0.522 16.75 0.675 1 70.56 141 ARG B CA 1
ATOM 2264 C C . ARG B 1 141 ? -0.023 15.758 -0.366 1 70.56 141 ARG B C 1
ATOM 2266 O O . ARG B 1 141 ? -0.727 15.453 -1.334 1 70.56 141 ARG B O 1
ATOM 2273 N N . THR B 1 142 ? 1.07 15.336 -0.171 1 69.81 142 THR B N 1
ATOM 2274 C CA . THR B 1 142 ? 1.621 14.336 -1.074 1 69.81 142 THR B CA 1
ATOM 2275 C C . THR B 1 142 ? 0.803 13.047 -1.017 1 69.81 142 THR B C 1
ATOM 2277 O O . THR B 1 142 ? 0.467 12.477 -2.055 1 69.81 142 THR B O 1
ATOM 2280 N N . LEU B 1 143 ? 0.517 12.695 0.167 1 74.25 143 LEU B N 1
ATOM 2281 C CA . LEU B 1 143 ? -0.323 11.508 0.315 1 74.25 143 LEU B CA 1
ATOM 2282 C C . LEU B 1 143 ? -1.649 11.688 -0.416 1 74.25 143 LEU B C 1
ATOM 2284 O O . LEU B 1 143 ? -2.117 10.773 -1.094 1 74.25 143 LEU B O 1
ATOM 2288 N N . ALA B 1 144 ? -2.201 12.812 -0.314 1 70 144 ALA B N 1
ATOM 2289 C CA . ALA B 1 144 ? -3.453 13.117 -1.004 1 70 144 ALA B CA 1
ATOM 2290 C C . ALA B 1 144 ? -3.281 13.031 -2.518 1 70 144 ALA B C 1
ATOM 2292 O O . ALA B 1 144 ? -4.152 12.508 -3.217 1 70 144 ALA B O 1
ATOM 2293 N N . ALA B 1 145 ? -2.209 13.469 -3.021 1 66.75 145 ALA B N 1
ATOM 2294 C CA . ALA B 1 145 ? -1.942 13.5 -4.457 1 66.75 145 ALA B CA 1
ATOM 2295 C C . ALA B 1 145 ? -1.754 12.094 -5.016 1 66.75 145 ALA B C 1
ATOM 2297 O O . ALA B 1 145 ? -2.174 11.805 -6.137 1 66.75 145 ALA B O 1
ATOM 2298 N N . ILE B 1 146 ? -1.216 11.234 -4.266 1 65 146 ILE B N 1
ATOM 2299 C CA . ILE B 1 146 ? -0.85 9.922 -4.797 1 65 146 ILE B CA 1
ATOM 2300 C C . ILE B 1 146 ? -1.961 8.914 -4.504 1 65 146 ILE B C 1
ATOM 2302 O O . ILE B 1 146 ? -1.904 7.77 -4.953 1 65 146 ILE B O 1
ATOM 2306 N N . SER B 1 147 ? -2.859 9.219 -3.67 1 62.09 147 SER B N 1
ATOM 2307 C CA . SER B 1 147 ? -3.959 8.328 -3.32 1 62.09 147 SER B CA 1
ATOM 2308 C C . SER B 1 147 ? -5.148 8.523 -4.254 1 62.09 147 SER B C 1
ATOM 2310 O O . SER B 1 147 ? -6.246 8.023 -3.984 1 62.09 147 SER B O 1
ATOM 2312 N N . GLN B 1 148 ? -4.941 9.141 -5.406 1 56.16 148 GLN B N 1
ATOM 2313 C CA . GLN B 1 148 ? -6.027 9.32 -6.363 1 56.16 148 GLN B CA 1
ATOM 2314 C C . GLN B 1 148 ? -6.309 8.023 -7.121 1 56.16 148 GLN B C 1
ATOM 2316 O O . GLN B 1 148 ? -5.387 7.277 -7.445 1 56.16 148 GLN B O 1
ATOM 2321 N N . PRO B 1 149 ? -7.645 7.598 -7.059 1 48.47 149 PRO B N 1
ATOM 2322 C CA . PRO B 1 149 ? -7.965 6.426 -7.879 1 48.47 149 PRO B CA 1
ATOM 2323 C C . PRO B 1 149 ? -7.41 6.531 -9.297 1 48.47 149 PRO B C 1
ATOM 2325 O O . PRO B 1 149 ? -7.344 7.629 -9.859 1 48.47 149 PRO B O 1
ATOM 2328 N N . ARG B 1 150 ? -6.445 5.531 -9.641 1 45.47 150 ARG B N 1
ATOM 2329 C CA . ARG B 1 150 ? -5.988 5.555 -11.031 1 45.47 150 ARG B CA 1
ATOM 2330 C C . ARG B 1 150 ? -7.168 5.605 -11.992 1 45.47 150 ARG B C 1
ATOM 2332 O O . ARG B 1 150 ? -8.188 4.957 -11.766 1 45.47 150 ARG B O 1
ATOM 2339 N N . ALA B 1 151 ? -7.098 6.535 -12.852 1 39.06 151 ALA B N 1
ATOM 2340 C CA . ALA B 1 151 ? -8.086 6.621 -13.922 1 39.06 151 ALA B CA 1
ATOM 2341 C C . ALA B 1 151 ? -8.391 5.238 -14.5 1 39.06 151 ALA B C 1
ATOM 2343 O O . ALA B 1 151 ? -7.617 4.297 -14.312 1 39.06 151 ALA B O 1
ATOM 2344 N N . GLU B 1 152 ? -9.391 4.914 -15.242 1 36.22 152 GLU B N 1
ATOM 2345 C CA . GLU B 1 152 ? -9.969 3.771 -15.945 1 36.22 152 GLU B CA 1
ATOM 2346 C C . GLU B 1 152 ? -8.875 2.867 -16.516 1 36.22 152 GLU B C 1
ATOM 2348 O O . GLU B 1 152 ? -8.008 3.324 -17.25 1 36.22 152 GLU B O 1
ATOM 2353 N N . ARG B 1 153 ? -8.227 2.123 -15.742 1 36.16 153 ARG B N 1
ATOM 2354 C CA . ARG B 1 153 ? -7.348 1.252 -16.516 1 36.16 153 ARG B CA 1
ATOM 2355 C C . ARG B 1 153 ? -8.117 0.547 -17.625 1 36.16 153 ARG B C 1
ATOM 2357 O O . ARG B 1 153 ? -9.172 -0.045 -17.391 1 36.16 153 ARG B O 1
ATOM 2364 N N . PRO B 1 154 ? -7.754 0.864 -18.812 1 34.47 154 PRO B N 1
ATOM 2365 C CA . PRO B 1 154 ? -8.445 0.181 -19.906 1 34.47 154 PRO B CA 1
ATOM 2366 C C . PRO B 1 154 ? -8.531 -1.329 -19.703 1 34.47 154 PRO B C 1
ATOM 2368 O O . PRO B 1 154 ? -7.676 -1.916 -19.031 1 34.47 154 PRO B O 1
ATOM 2371 N N . ALA B 1 155 ? -9.789 -1.842 -19.828 1 32.31 155 ALA B N 1
ATOM 2372 C CA . ALA B 1 155 ? -10.008 -3.279 -19.969 1 32.31 155 ALA B CA 1
ATOM 2373 C C . ALA B 1 155 ? -8.875 -3.932 -20.75 1 32.31 155 ALA B C 1
ATOM 2375 O O . ALA B 1 155 ? -8.438 -3.402 -21.781 1 32.31 155 ALA B O 1
ATOM 2376 N N . PRO B 1 156 ? -8.094 -4.988 -19.844 1 28.94 156 PRO B N 1
ATOM 2377 C CA . PRO B 1 156 ? -7.184 -5.664 -20.766 1 28.94 156 PRO B CA 1
ATOM 2378 C C . PRO B 1 156 ? -7.863 -6.066 -22.078 1 28.94 156 PRO B C 1
ATOM 2380 O O . PRO B 1 156 ? -9.078 -6.273 -22.109 1 28.94 156 PRO B O 1
#

Foldseek 3Di:
DFQLVQWAWPQDAAEQFQFQVVVVVSCVVVVHFKHFYADPVQAGQFMAGVVLQVVCCVVVVDDRNVHTNNVRTGRPAAAEERGDHPVVVLVSCLVVLHFKHFYAYPVRHGTGMDGLVSQLVVLVPDPPVVVSVVSNVSSVVSVVSNPDPPDPPPDD/DFQLVQWAWPQDAAEQFQFQVVVVVSCVVVVHFKHFYADPVQAGQFMAGVVLQVVCCVVVVDDRNVHTNNVRTGRPAAAEERGDHPVVVLVSCLVVLHFKHFYAYPVRHGTGMDGLVSQLVVLVPDPPVVVSVVSNVSSVVSVVSNPDPPDCPPDD

Solvent-accessible surface area (backbone atoms only — not comparable to full-atom values): 16173 Å² total; per-residue (Å²): 114,39,33,60,80,55,36,47,68,68,60,75,66,42,43,48,80,38,36,36,37,58,54,46,48,51,24,63,75,67,59,46,58,65,35,48,21,26,50,98,80,35,31,70,61,20,36,37,36,32,57,42,48,29,51,44,32,53,78,65,63,37,37,42,72,76,34,45,27,61,82,49,37,42,62,85,66,53,69,44,45,41,80,36,44,45,69,58,51,52,50,51,25,47,76,66,51,44,62,62,31,43,21,25,51,97,84,46,25,62,46,24,39,39,38,55,33,41,55,28,43,57,42,68,67,46,82,52,61,71,61,24,33,54,51,22,22,50,46,14,48,37,44,22,64,48,52,54,73,71,68,82,69,72,78,129,113,38,33,61,80,54,36,47,66,68,58,76,64,41,44,49,78,38,36,35,37,59,53,47,48,50,23,62,76,66,61,46,59,65,35,49,21,27,50,98,79,35,31,72,60,21,36,36,35,32,56,42,50,30,51,44,32,51,78,64,61,39,36,43,74,76,34,45,28,61,83,51,37,43,63,84,63,55,67,43,46,42,78,36,45,46,69,58,51,51,50,51,26,48,76,68,51,45,60,63,30,43,22,24,51,97,84,45,26,62,46,24,37,38,39,56,34,41,55,29,44,57,43,70,67,46,83,53,60,70,60,24,33,54,50,22,23,49,44,12,48,37,42,22,66,48,53,52,74,70,70,83,68,74,78,129

Radius of gyration: 19.38 Å; Cα contacts (8 Å, |Δi|>4): 628; chains: 2; bounding box: 55×50×38 Å